Protein AF-0000000069227352 (afdb_homodimer)

Sequence (332 aa):
MYLSMAKAVWDYFCRRYSMKQDMSSCYDLKRKIFNTKQGSLSVNDYFGVLNGFWIELDQHHNLKMEFGKDISTLNIVVERDKIFDLLAGLNTEFDPIQVQILGKEKFPDLNEVFYIARSEETCRQAMLHEHPPDVSALVARKTTRQGPPPLSSKNGRDKFCCEHCNMYLSMAKAVWDYFCRRYSMKQDMSSCYDLKRKIFNTKQGSLSVNDYFGVLNGFWIELDQHHNLKMEFGKDISTLNIVVERDKIFDLLAGLNTEFDPIQVQILGKEKFPDLNEVFYIARSEETCRQAMLHEHPPDVSALVARKTTRQGPPPLSSKNGRDKFCCEHCN

Organism: Vicia faba (NCBI:txid3906)

Nearest PDB structures (foldseek):
  5ecf-assembly10_J  TM=2.941E-01  e=3.548E+00  Talaromyces marneffei PM1
  6xj1-assembly1_B  TM=1.960E-01  e=9.015E+00  Schizosaccharomyces pombe 972h-
  5ecf-assembly10_J  TM=2.942E-01  e=2.630E+00  Talaromyces marneffei PM1

Solvent-accessible surface area (backbone atoms only — not comparable to full-atom values): 19809 Å² total; per-residue (Å²): 115,72,66,56,52,47,46,53,53,20,53,51,23,48,59,48,55,68,42,77,62,59,45,50,58,50,46,50,43,53,49,49,49,70,68,44,56,28,78,89,46,52,63,69,55,37,48,49,54,51,50,52,47,49,53,57,46,50,67,62,50,45,78,48,52,81,48,65,71,43,45,53,49,49,50,52,53,53,43,50,50,52,42,47,48,58,59,71,20,47,52,75,90,45,49,67,56,50,53,53,55,39,64,39,85,70,70,70,54,56,68,56,51,50,49,54,53,41,50,51,53,53,52,50,52,53,58,63,64,59,55,73,74,74,69,64,64,73,67,57,75,74,68,81,75,77,73,80,78,87,81,83,84,77,87,81,78,88,78,88,71,94,90,72,94,130,115,74,67,56,52,47,44,53,51,21,53,49,25,52,59,46,59,66,41,75,60,56,45,49,59,51,48,51,44,53,51,50,50,70,67,45,56,27,78,88,44,52,64,68,54,38,49,49,54,50,49,52,47,50,55,56,46,50,67,62,50,52,77,49,51,78,48,66,71,43,45,52,49,49,49,53,52,53,42,51,50,51,41,48,48,56,59,71,20,47,52,76,90,44,48,66,56,49,54,52,54,39,64,39,87,69,70,72,54,55,67,55,51,49,50,53,53,43,51,51,53,53,52,50,52,52,58,63,64,60,57,73,75,71,69,62,65,71,67,56,72,72,62,80,74,71,72,74,74,83,80,85,77,85,79,91,82,87,75,85,84,92,86,84,79,138

Foldseek 3Di:
DVLVVLVVLLVVLVVCLVPDLPVVLLVVLVVCLQPQACVPHALVVSLVVNVVSLVVNVVSCSPRDRDPVVVVVVVVVSQVVSQVSSLNRYDPVCVVVVVVQVPDPDHDGNVVSSVSRNVVRVVVVVVVVPPDPPPPVVVPDPPDPPPDDDDDPDDDDDDDDDDDDD/DVLVVLVVLLVVLVVCLVVPLPVVLLVVLVVCLQPQACVPHALVVSLVVNVVSLVVNVVSCSPRDRDPVVVVVVVVVSQVVSQVSSLNRYDPVCVVVVVVQVPDPDHDGNVVSSVSRNVVRVVVVVVVVPPDPPPPVVVPPPPPPPPPDPDDDDDDDDDDDDDDDD

pLDDT: mean 71.57, std 26.87, range [21.41, 98.31]

Secondary structure (DSSP, 8-state):
-HHHHHHHHHHHHHHHHTS---HHHHHHHHHHHHH---TTS-HHHHHHHHHHHHHHHHHH------SHHHHHHHHHHHHHHHHHHHHHHS-GGGHHHHHHHHT-SSPP-HHHHHHHHHHHHHHHHHHHHTS-S-GGGTTS--------------------------/-HHHHHHHHHHHHHHHHTS---HHHHHHHHHHHHH---TTS-HHHHHHHHHHHHHHHHHH-------HHHHHHHHHHHHHHHHHHHHHHS-GGGHHHHHHHHT-SSPP-HHHHHHHHHHHHHHHHHHHHTS-S-GGGTTTT-------------------------

Radius of gyration: 41.24 Å; Cα contacts (8 Å, |Δi|>4): 204; chains: 2; bounding box: 93×175×104 Å

Structure (mmCIF, N/CA/C/O backbone):
data_AF-0000000069227352-model_v1
#
loop_
_entity.id
_entity.type
_entity.pdbx_description
1 polymer 'Retrotransposon gag domain-containing protein'
#
loop_
_atom_site.group_PDB
_atom_site.id
_atom_site.type_symbol
_atom_site.label_atom_id
_atom_site.label_alt_id
_atom_site.label_comp_id
_atom_site.label_asym_id
_atom_site.label_entity_id
_atom_site.label_seq_id
_atom_site.pdbx_PDB_ins_code
_atom_site.Cartn_x
_atom_site.Cartn_y
_atom_site.Cartn_z
_atom_site.occupancy
_atom_site.B_iso_or_equiv
_atom_site.auth_seq_id
_atom_site.auth_comp_id
_atom_site.auth_asym_id
_atom_site.auth_atom_id
_atom_site.pdbx_PDB_model_num
ATOM 1 N N . MET A 1 1 ? -33.781 8.953 -4.348 1 31.14 1 MET A N 1
ATOM 2 C CA . MET A 1 1 ? -33.125 9.414 -5.559 1 31.14 1 MET A CA 1
ATOM 3 C C . MET A 1 1 ? -31.625 9.156 -5.492 1 31.14 1 MET A C 1
ATOM 5 O O . MET A 1 1 ? -30.969 8.945 -6.52 1 31.14 1 MET A O 1
ATOM 9 N N . TYR A 1 2 ? -30.984 9.344 -4.301 1 37.56 2 TYR A N 1
ATOM 10 C CA . TYR A 1 2 ? -29.531 9.258 -4.082 1 37.56 2 TYR A CA 1
ATOM 11 C C . TYR A 1 2 ? -29.062 7.809 -4.137 1 37.56 2 TYR A C 1
ATOM 13 O O . TYR A 1 2 ? -27.938 7.527 -4.551 1 37.56 2 TYR A O 1
ATOM 21 N N . LEU A 1 3 ? -29.969 6.934 -3.838 1 40 3 LEU A N 1
ATOM 22 C CA . LEU A 1 3 ? -29.688 5.5 -3.852 1 40 3 LEU A CA 1
ATOM 23 C C . LEU A 1 3 ? -29.578 4.98 -5.281 1 40 3 LEU A C 1
ATOM 25 O O . LEU A 1 3 ? -28.797 4.082 -5.559 1 40 3 LEU A O 1
ATOM 29 N N . SER A 1 4 ? -30.422 5.492 -6.082 1 46.28 4 SER A N 1
ATOM 30 C CA . SER A 1 4 ? -30.547 5.055 -7.469 1 46.28 4 SER A CA 1
ATOM 31 C C . SER A 1 4 ? -29.312 5.438 -8.281 1 46.28 4 SER A C 1
ATOM 33 O O . SER A 1 4 ? -28.875 4.672 -9.141 1 46.28 4 SER A O 1
ATOM 35 N N . MET A 1 5 ? -28.844 6.656 -7.965 1 38.59 5 MET A N 1
ATOM 36 C CA . MET A 1 5 ? -27.703 7.129 -8.742 1 38.59 5 MET A CA 1
ATOM 37 C C . MET A 1 5 ? -26.438 6.355 -8.375 1 38.59 5 MET A C 1
ATOM 39 O O . MET A 1 5 ? -25.641 6.023 -9.25 1 38.59 5 MET A O 1
ATOM 43 N N . ALA A 1 6 ? -26.438 5.977 -7.184 1 37.38 6 ALA A N 1
ATOM 44 C CA . ALA A 1 6 ? -25.281 5.223 -6.711 1 37.38 6 ALA A CA 1
ATOM 45 C C . ALA A 1 6 ? -25.25 3.818 -7.309 1 37.38 6 ALA A C 1
ATOM 47 O O . ALA A 1 6 ? -24.203 3.33 -7.723 1 37.38 6 ALA A O 1
ATOM 48 N N . LYS A 1 7 ? -26.406 3.277 -7.434 1 41.03 7 LYS A N 1
ATOM 49 C CA . LYS A 1 7 ? -26.516 1.961 -8.055 1 41.03 7 LYS A CA 1
ATOM 50 C C . LYS A 1 7 ? -26.156 2.025 -9.539 1 41.03 7 LYS A C 1
ATOM 52 O O . LYS A 1 7 ? -25.438 1.157 -10.047 1 41.03 7 LYS A O 1
ATOM 57 N N . ALA A 1 8 ? -26.719 2.982 -10.164 1 44.38 8 ALA A N 1
ATOM 58 C CA . ALA A 1 8 ? -26.453 3.141 -11.594 1 44.38 8 ALA A CA 1
ATOM 59 C C . ALA A 1 8 ? -24.969 3.369 -11.844 1 44.38 8 ALA A C 1
ATOM 61 O O . ALA A 1 8 ? -24.406 2.816 -12.797 1 44.38 8 ALA A O 1
ATOM 62 N N . VAL A 1 9 ? -24.391 4.145 -11.062 1 41.16 9 VAL A N 1
ATOM 63 C CA . VAL A 1 9 ? -22.953 4.406 -11.203 1 41.16 9 VAL A CA 1
ATOM 64 C C . VAL A 1 9 ? -22.172 3.146 -10.852 1 41.16 9 VAL A C 1
ATOM 66 O O . VAL A 1 9 ? -21.219 2.795 -11.547 1 41.16 9 VAL A O 1
ATOM 69 N N . TRP A 1 10 ? -22.766 2.418 -9.945 1 41.66 10 TRP A N 1
ATOM 70 C CA . TRP A 1 10 ? -22.156 1.154 -9.547 1 41.66 10 TRP A CA 1
ATOM 71 C C . TRP A 1 10 ? -22.25 0.131 -10.68 1 41.66 10 TRP A C 1
ATOM 73 O O . TRP A 1 10 ? -21.266 -0.542 -10.992 1 41.66 10 TRP A O 1
ATOM 83 N N . ASP A 1 11 ? -23.5 -0.065 -11.109 1 45 11 ASP A N 1
ATOM 84 C CA . ASP A 1 11 ? -23.703 -0.959 -12.242 1 45 11 ASP A CA 1
ATOM 85 C C . ASP A 1 11 ? -22.797 -0.579 -13.406 1 45 11 ASP A C 1
ATOM 87 O O . ASP A 1 11 ? -22.25 -1.451 -14.094 1 45 11 ASP A O 1
ATOM 91 N N . TYR A 1 12 ? -22.703 0.654 -13.586 1 41.94 12 TYR A N 1
ATOM 92 C CA . TYR A 1 12 ? -21.781 1.155 -14.609 1 41.94 12 TYR A CA 1
ATOM 93 C C . TYR A 1 12 ? -20.344 0.799 -14.266 1 41.94 12 TYR A C 1
ATOM 95 O O . TYR A 1 12 ? -19.578 0.394 -15.148 1 41.94 12 TYR A O 1
ATOM 103 N N . PHE A 1 13 ? -20.109 0.927 -13.078 1 41.88 13 PHE A N 1
ATOM 104 C CA . PHE A 1 13 ? -18.766 0.604 -12.609 1 41.88 13 PHE A CA 1
ATOM 105 C C . PHE A 1 13 ? -18.516 -0.896 -12.703 1 41.88 13 PHE A C 1
ATOM 107 O O . PHE A 1 13 ? -17.438 -1.323 -13.133 1 41.88 13 PHE A O 1
ATOM 114 N N . CYS A 1 14 ? -19.406 -1.692 -12.258 1 42.81 14 CYS A N 1
ATOM 115 C CA . CYS A 1 14 ? -19.266 -3.143 -12.344 1 42.81 14 CYS A CA 1
ATOM 116 C C . CYS A 1 14 ? -19.078 -3.59 -13.789 1 42.81 14 CYS A C 1
ATOM 118 O O . CYS A 1 14 ? -18.281 -4.488 -14.07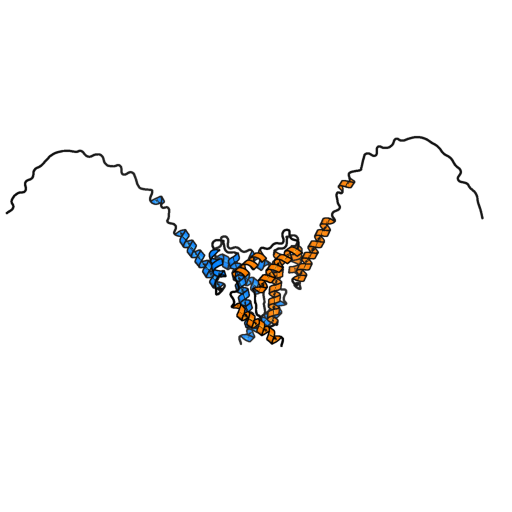 1 42.81 14 CYS A O 1
ATOM 120 N N . ARG A 1 15 ? -19.922 -3.074 -14.609 1 41.94 15 ARG A N 1
ATOM 121 C CA . ARG A 1 15 ? -19.812 -3.402 -16.031 1 41.94 15 ARG A CA 1
ATOM 122 C C . ARG A 1 15 ? -18.453 -2.984 -16.594 1 41.94 15 ARG A C 1
ATOM 124 O O . ARG A 1 15 ? -17.922 -3.635 -17.484 1 41.94 15 ARG A O 1
ATOM 131 N N . ARG A 1 16 ? -18.062 -1.834 -16.141 1 40.53 16 ARG A N 1
ATOM 132 C CA . ARG A 1 16 ? -16.75 -1.391 -16.625 1 40.53 16 ARG A CA 1
ATOM 133 C C . ARG A 1 16 ? -15.625 -2.148 -15.93 1 40.53 16 ARG A C 1
ATOM 135 O O . ARG A 1 16 ? -14.477 -2.102 -16.375 1 40.53 16 ARG A O 1
ATOM 142 N N . TYR A 1 17 ? -15.773 -2.611 -14.758 1 41.91 17 TYR A N 1
ATOM 143 C CA . TYR A 1 17 ? -14.805 -3.512 -14.133 1 41.91 17 TYR A CA 1
ATOM 144 C C . TYR A 1 17 ? -14.477 -4.68 -15.055 1 41.91 17 TYR A C 1
ATOM 146 O O . TYR A 1 17 ? -13.461 -5.348 -14.883 1 41.91 17 TYR A O 1
ATOM 154 N N . SER A 1 18 ? -15.398 -5.07 -15.766 1 41.56 18 SER A N 1
ATOM 155 C CA . SER A 1 18 ? -15.133 -6.051 -16.812 1 41.56 18 SER A CA 1
ATOM 156 C C . SER A 1 18 ? -14.117 -5.52 -17.812 1 41.56 18 SER A C 1
ATOM 158 O O . SER A 1 18 ? -13.664 -6.254 -18.703 1 41.56 18 SER A O 1
ATOM 160 N N . MET A 1 19 ? -14.164 -4.25 -17.953 1 44.25 19 MET A N 1
ATOM 161 C CA . MET A 1 19 ? -13.133 -3.82 -18.891 1 44.25 19 MET A CA 1
ATOM 162 C C . MET A 1 19 ? -11.742 -4.016 -18.281 1 44.25 19 MET A C 1
ATOM 164 O O . MET A 1 19 ? -11.562 -3.908 -17.078 1 44.25 19 MET A O 1
ATOM 168 N N . LYS A 1 20 ? -10.797 -4.523 -18.938 1 50.94 20 LYS A N 1
ATOM 169 C CA . LYS A 1 20 ? -9.406 -4.895 -18.703 1 50.94 20 LYS A CA 1
ATOM 170 C C . LYS A 1 20 ? -8.719 -3.885 -17.781 1 50.94 20 LYS A C 1
ATOM 172 O O . LYS A 1 20 ? -8.422 -2.764 -18.203 1 50.94 20 LYS A O 1
ATOM 177 N N . GLN A 1 21 ? -9.117 -3.668 -16.469 1 60.75 21 GLN A N 1
ATOM 178 C CA . GLN A 1 21 ? -8.258 -2.887 -15.578 1 60.75 21 GLN A CA 1
ATOM 179 C C . GLN A 1 21 ? -6.789 -3.061 -15.945 1 60.75 21 GLN A C 1
ATOM 181 O O . GLN A 1 21 ? -6.34 -4.176 -16.219 1 60.75 21 GLN A O 1
ATOM 186 N N . ASP A 1 22 ? -6.289 -2.047 -16.453 1 81.5 22 ASP A N 1
ATOM 187 C CA . ASP A 1 22 ? -4.863 -2.076 -16.766 1 81.5 22 ASP A CA 1
ATOM 188 C C . ASP A 1 22 ? -4.031 -2.336 -15.508 1 81.5 22 ASP A C 1
ATOM 190 O O . ASP A 1 22 ? -3.66 -1.399 -14.797 1 81.5 22 ASP A O 1
ATOM 194 N N . MET A 1 23 ? -3.918 -3.646 -15.172 1 87.69 23 MET A N 1
ATOM 195 C CA . MET A 1 23 ? -3.207 -4.074 -13.969 1 87.69 23 MET A CA 1
ATOM 196 C C . MET A 1 23 ? -1.783 -3.533 -13.953 1 87.69 23 MET A C 1
ATOM 198 O O . MET A 1 23 ? -1.238 -3.232 -12.891 1 87.69 23 MET A O 1
ATOM 202 N N . SER A 1 24 ? -1.263 -3.412 -15.125 1 90.75 24 SER A N 1
ATOM 203 C CA . SER A 1 24 ? 0.09 -2.873 -15.219 1 90.75 24 SER A CA 1
ATOM 204 C C . SER A 1 24 ? 0.142 -1.423 -14.75 1 90.75 24 SER A C 1
ATOM 206 O O . SER A 1 24 ? 1.047 -1.036 -14.008 1 90.75 24 SER A O 1
ATOM 208 N N . SER A 1 25 ? -0.889 -0.702 -15.172 1 90.38 25 SER A N 1
ATOM 209 C CA . SER A 1 25 ? -0.945 0.701 -14.773 1 90.38 25 SER A CA 1
ATOM 210 C C . SER A 1 25 ? -1.19 0.84 -13.273 1 90.38 25 SER A C 1
ATOM 212 O O . SER A 1 25 ? -0.583 1.688 -12.617 1 90.38 25 SER A O 1
ATOM 214 N N . CYS A 1 26 ? -2.033 0.004 -12.703 1 91.5 26 CYS A N 1
ATOM 215 C CA . CYS A 1 26 ? -2.312 0.023 -11.273 1 91.5 26 CYS A CA 1
ATOM 216 C C . CYS A 1 26 ? -1.065 -0.325 -10.469 1 91.5 26 CYS A C 1
ATOM 218 O O . CYS A 1 26 ? -0.759 0.333 -9.469 1 91.5 26 CYS A O 1
ATOM 220 N N . TYR A 1 27 ? -0.397 -1.271 -10.992 1 93.69 27 TYR A N 1
ATOM 221 C CA . TYR A 1 27 ? 0.833 -1.698 -10.336 1 93.69 27 TYR A CA 1
ATOM 222 C C . TYR A 1 27 ? 1.877 -0.588 -10.359 1 93.69 27 TYR A C 1
ATOM 224 O O . TYR A 1 27 ? 2.525 -0.315 -9.344 1 93.69 27 TYR A O 1
ATOM 232 N N . ASP A 1 28 ? 2.008 0.019 -11.5 1 94.12 28 ASP A N 1
ATOM 233 C CA . ASP A 1 28 ? 2.977 1.101 -11.656 1 94.12 28 ASP A CA 1
ATOM 234 C C . ASP A 1 28 ? 2.654 2.264 -10.719 1 94.12 28 ASP A C 1
ATOM 236 O O . ASP A 1 28 ? 3.555 2.85 -10.117 1 94.12 28 ASP A O 1
ATOM 240 N N . LEU A 1 29 ? 1.435 2.561 -10.594 1 94.5 29 LEU A N 1
ATOM 241 C CA . LEU A 1 29 ? 1.005 3.648 -9.727 1 94.5 29 LEU A CA 1
ATOM 242 C C . LEU A 1 29 ? 1.289 3.318 -8.266 1 94.5 29 LEU A C 1
ATOM 244 O O . LEU A 1 29 ? 1.773 4.168 -7.512 1 94.5 29 LEU A O 1
ATOM 248 N N . LYS A 1 30 ? 0.996 2.131 -7.879 1 94.31 30 LYS A N 1
ATOM 249 C CA . LYS A 1 30 ? 1.249 1.715 -6.504 1 94.31 30 LYS A CA 1
ATOM 250 C C . LYS A 1 30 ? 2.738 1.775 -6.176 1 94.31 30 LYS A C 1
ATOM 252 O O . LYS A 1 30 ? 3.123 2.219 -5.09 1 94.31 30 LYS A O 1
ATOM 257 N N . ARG A 1 31 ? 3.518 1.375 -7.105 1 93.56 31 ARG A N 1
ATOM 258 C CA . ARG A 1 31 ? 4.965 1.436 -6.93 1 93.56 31 ARG A CA 1
ATOM 259 C C . ARG A 1 31 ? 5.441 2.879 -6.809 1 93.56 31 ARG A C 1
ATOM 261 O O . ARG A 1 31 ? 6.297 3.189 -5.977 1 93.56 31 ARG A O 1
ATOM 268 N N . LYS A 1 32 ? 4.914 3.676 -7.668 1 96.5 32 LYS A N 1
ATOM 269 C CA . LYS A 1 32 ? 5.277 5.09 -7.629 1 96.5 32 LYS A CA 1
ATOM 270 C C . LYS A 1 32 ? 4.902 5.715 -6.289 1 96.5 32 LYS A C 1
ATOM 272 O O . LYS A 1 32 ? 5.691 6.457 -5.699 1 96.5 32 LYS A O 1
ATOM 277 N N . ILE A 1 33 ? 3.742 5.355 -5.809 1 96.81 33 ILE A N 1
ATOM 278 C CA . ILE A 1 33 ? 3.262 5.879 -4.535 1 96.81 33 ILE A CA 1
ATOM 279 C C . ILE A 1 33 ? 4.211 5.465 -3.416 1 96.81 33 ILE A C 1
ATOM 281 O O . ILE A 1 33 ? 4.641 6.301 -2.615 1 96.81 33 ILE A O 1
ATOM 285 N N . PHE A 1 34 ? 4.609 4.305 -3.43 1 93.38 34 PHE A N 1
ATOM 286 C CA . PHE A 1 34 ? 5.445 3.771 -2.361 1 93.38 34 PHE A CA 1
ATOM 287 C C . PHE A 1 34 ? 6.852 4.359 -2.43 1 93.38 34 PHE A C 1
ATOM 289 O O . PHE A 1 34 ? 7.496 4.559 -1.398 1 93.38 34 PHE A O 1
ATOM 296 N N . ASN A 1 35 ? 7.246 4.629 -3.604 1 95.12 35 ASN A N 1
ATOM 297 C CA . ASN A 1 35 ? 8.625 5.078 -3.781 1 95.12 35 ASN A CA 1
ATOM 298 C C . ASN A 1 35 ? 8.734 6.598 -3.709 1 95.12 35 ASN A C 1
ATOM 300 O O . ASN A 1 35 ? 9.836 7.145 -3.682 1 95.12 35 ASN A O 1
ATOM 304 N N . THR A 1 36 ? 7.613 7.203 -3.686 1 97.19 36 THR A N 1
ATOM 305 C CA . THR A 1 36 ? 7.625 8.656 -3.607 1 97.19 36 THR A CA 1
ATOM 306 C C . THR A 1 36 ? 7.988 9.125 -2.201 1 97.19 36 THR A C 1
ATOM 308 O O . THR A 1 36 ? 7.328 8.75 -1.229 1 97.19 36 THR A O 1
ATOM 311 N N . LYS A 1 37 ? 9.055 9.867 -2.1 1 97.56 37 LYS A N 1
ATOM 312 C CA . LYS A 1 37 ? 9.516 10.461 -0.845 1 97.56 37 LYS A CA 1
ATOM 313 C C . LYS A 1 37 ? 9.477 11.984 -0.905 1 97.56 37 LYS A C 1
ATOM 315 O O . LYS A 1 37 ? 9.57 12.57 -1.985 1 97.56 37 LYS A O 1
ATOM 320 N N . GLN A 1 38 ? 9.328 12.57 0.2 1 97.31 38 GLN A N 1
ATOM 321 C CA . GLN A 1 38 ? 9.273 14.031 0.241 1 97.31 38 GLN A CA 1
ATOM 322 C C . GLN A 1 38 ? 10.562 14.648 -0.281 1 97.31 38 GLN A C 1
ATOM 324 O O . GLN A 1 38 ? 10.539 15.492 -1.176 1 97.31 38 GLN A O 1
ATOM 329 N N . GLY A 1 39 ? 11.703 14.18 0.328 1 96.5 39 GLY A N 1
ATOM 330 C CA . GLY A 1 39 ? 12.984 14.711 -0.108 1 96.5 39 GLY A CA 1
ATOM 331 C C . GLY A 1 39 ? 13.078 16.219 0.029 1 96.5 39 GLY A C 1
ATOM 332 O O . GLY A 1 39 ? 12.859 16.766 1.112 1 96.5 39 GLY A O 1
ATOM 333 N N . SER A 1 40 ? 13.25 16.906 -1.074 1 96.38 40 SER A N 1
ATOM 334 C CA . SER A 1 40 ? 13.43 18.344 -1.042 1 96.38 40 SER A CA 1
ATOM 335 C C . SER A 1 40 ? 12.102 19.078 -1.259 1 96.38 40 SER A C 1
ATOM 337 O O . SER A 1 40 ? 12.039 20.297 -1.18 1 96.38 40 SER A O 1
ATOM 339 N N . LEU A 1 41 ? 11.109 18.406 -1.438 1 97.31 41 LEU A N 1
ATOM 340 C CA . LEU A 1 41 ? 9.805 19.016 -1.697 1 97.31 41 LEU A CA 1
ATOM 341 C C . LEU A 1 41 ? 9.188 19.547 -0.406 1 97.31 41 LEU A C 1
ATOM 343 O O . LEU A 1 41 ? 9.383 18.969 0.664 1 97.31 41 LEU A O 1
ATOM 347 N N . SER A 1 42 ? 8.5 20.625 -0.553 1 97.19 42 SER A N 1
ATOM 348 C CA . SER A 1 42 ? 7.668 21.031 0.569 1 97.19 42 SER A CA 1
ATOM 349 C C . SER A 1 42 ? 6.578 20.016 0.856 1 97.19 42 SER A C 1
ATOM 351 O O . SER A 1 42 ? 6.262 19.172 0.005 1 97.19 42 SER A O 1
ATOM 353 N N . VAL A 1 43 ? 5.969 20.062 1.995 1 97.56 43 VAL A N 1
ATOM 354 C CA . VAL A 1 43 ? 4.879 19.156 2.35 1 97.56 43 VAL A CA 1
ATOM 355 C C . VAL A 1 43 ? 3.734 19.312 1.352 1 97.56 43 VAL A C 1
ATOM 357 O O . VAL A 1 43 ? 3.121 18.328 0.941 1 97.56 43 VAL A O 1
ATOM 360 N N . ASN A 1 44 ? 3.469 20.547 0.975 1 97.5 44 ASN A N 1
ATOM 361 C CA . ASN A 1 44 ? 2.41 20.828 0.01 1 97.5 44 ASN A CA 1
ATOM 362 C C . ASN A 1 44 ? 2.693 20.172 -1.338 1 97.5 44 ASN A C 1
ATOM 364 O O . ASN A 1 44 ? 1.808 19.547 -1.929 1 97.5 44 ASN A O 1
ATOM 368 N N . ASP A 1 45 ? 3.893 20.281 -1.876 1 98.19 45 ASP A N 1
ATOM 369 C CA . ASP A 1 45 ? 4.266 19.703 -3.164 1 98.19 45 ASP A CA 1
ATOM 370 C C . ASP A 1 45 ? 4.27 18.188 -3.107 1 98.19 45 ASP A C 1
ATOM 372 O O . ASP A 1 45 ? 3.779 17.516 -4.023 1 98.19 45 ASP A O 1
ATOM 376 N N . TYR A 1 46 ? 4.863 17.719 -2.02 1 98.25 46 TYR A N 1
ATOM 377 C CA . TYR A 1 46 ? 4.895 16.281 -1.795 1 98.25 46 TYR A CA 1
ATOM 378 C C . TYR A 1 46 ? 3.484 15.695 -1.776 1 98.25 46 TYR A C 1
ATOM 380 O O . TYR A 1 46 ? 3.211 14.695 -2.441 1 98.25 46 TYR A O 1
ATOM 388 N N . PHE A 1 47 ? 2.582 16.375 -1.104 1 98.12 47 PHE A N 1
ATOM 389 C CA . PHE A 1 47 ? 1.187 15.961 -1.036 1 98.12 47 PHE A CA 1
ATOM 390 C C . PHE A 1 47 ? 0.535 16.016 -2.412 1 98.12 47 PHE A C 1
ATOM 392 O O . PHE A 1 47 ? -0.255 15.141 -2.77 1 98.12 47 PHE A O 1
ATOM 399 N N . GLY A 1 48 ? 0.862 17.031 -3.135 1 98.12 48 GLY A N 1
ATOM 400 C CA . GLY A 1 48 ? 0.321 17.172 -4.477 1 98.12 48 GLY A CA 1
ATOM 401 C C . GLY A 1 48 ? 0.686 16.016 -5.391 1 98.12 48 GLY A C 1
ATOM 402 O O . GLY A 1 48 ? -0.157 15.516 -6.141 1 98.12 48 GLY A O 1
ATOM 403 N N . VAL A 1 49 ? 1.879 15.562 -5.32 1 98.12 49 VAL A N 1
ATOM 404 C CA . VAL A 1 49 ? 2.361 14.445 -6.133 1 98.12 49 VAL A CA 1
ATOM 405 C C . VAL A 1 49 ? 1.604 13.172 -5.77 1 98.12 49 VAL A C 1
ATOM 407 O O . VAL A 1 49 ? 1.079 12.484 -6.648 1 98.12 49 VAL A O 1
ATOM 410 N N . LEU A 1 50 ? 1.481 12.883 -4.445 1 98.06 50 LEU A N 1
ATOM 411 C CA . LEU A 1 50 ? 0.791 11.68 -3.994 1 98.06 50 LEU A CA 1
ATOM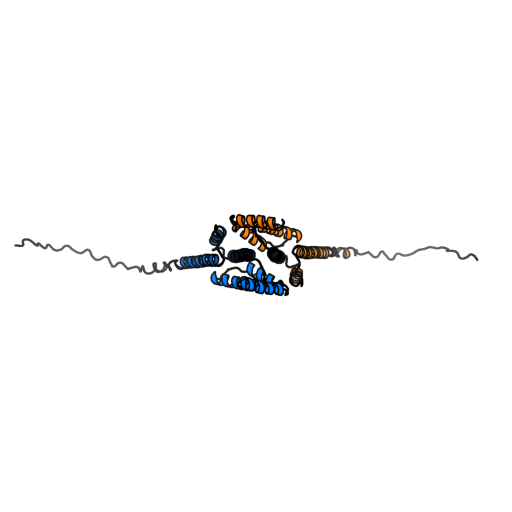 412 C C . LEU A 1 50 ? -0.685 11.727 -4.375 1 98.06 50 LEU A C 1
ATOM 414 O O . LEU A 1 50 ? -1.245 10.719 -4.824 1 98.06 50 LEU A O 1
ATOM 418 N N . ASN A 1 51 ? -1.232 12.922 -4.207 1 97.06 51 ASN A N 1
ATOM 419 C CA . ASN A 1 51 ? -2.641 13.086 -4.551 1 97.06 51 ASN A CA 1
ATOM 420 C C . ASN A 1 51 ? -2.893 12.805 -6.031 1 97.06 51 ASN A C 1
ATOM 422 O O . ASN A 1 51 ? -3.926 12.234 -6.391 1 97.06 51 ASN A O 1
ATOM 426 N N . GLY A 1 52 ? -1.97 13.242 -6.824 1 96.69 52 GLY A N 1
ATOM 427 C CA . GLY A 1 52 ? -2.066 12.938 -8.242 1 96.69 52 GLY A CA 1
ATOM 428 C C . GLY A 1 52 ? -2.104 11.445 -8.523 1 96.69 52 GLY A C 1
ATOM 429 O O . GLY A 1 52 ? -2.938 10.977 -9.305 1 96.69 52 GLY A O 1
ATOM 430 N N . PHE A 1 53 ? -1.256 10.688 -7.887 1 96.38 53 PHE A N 1
ATOM 431 C CA . PHE A 1 53 ? -1.215 9.234 -8.047 1 96.38 53 PHE A CA 1
ATOM 432 C C . PHE A 1 53 ? -2.494 8.602 -7.52 1 96.38 53 PHE A C 1
ATOM 434 O O . PHE A 1 53 ? -3.041 7.688 -8.141 1 96.38 53 PHE A O 1
ATOM 441 N N . TRP A 1 54 ? -3.039 9.094 -6.367 1 93.31 54 TRP A N 1
ATOM 442 C CA . TRP A 1 54 ? -4.242 8.531 -5.758 1 93.31 54 TRP A CA 1
ATOM 443 C C . TRP A 1 54 ? -5.453 8.727 -6.664 1 93.31 54 TRP A C 1
ATOM 445 O O . TRP A 1 54 ? -6.258 7.812 -6.836 1 93.31 54 TRP A O 1
ATOM 455 N N . ILE A 1 55 ? -5.551 9.906 -7.25 1 91.44 55 ILE A N 1
ATOM 456 C CA . ILE A 1 55 ? -6.664 10.211 -8.148 1 91.44 55 ILE A CA 1
ATOM 457 C C . ILE A 1 55 ? -6.629 9.266 -9.344 1 91.44 55 ILE A C 1
ATOM 459 O O . ILE A 1 55 ? -7.656 8.703 -9.734 1 91.44 55 ILE A O 1
ATOM 463 N N . GLU A 1 56 ? -5.461 9.094 -9.906 1 90.25 56 GLU A N 1
ATOM 464 C CA . GLU A 1 56 ? -5.309 8.188 -11.039 1 90.25 56 GLU A CA 1
ATOM 465 C C . GLU A 1 56 ? -5.66 6.754 -10.656 1 90.25 56 GLU A C 1
ATOM 467 O O . GLU A 1 56 ? -6.355 6.059 -11.398 1 90.25 56 GLU A O 1
ATOM 472 N N . LEU A 1 57 ? -5.199 6.336 -9.484 1 88.69 57 LEU A N 1
ATOM 473 C CA . LEU A 1 57 ? -5.465 4.98 -9.008 1 88.69 57 LEU A CA 1
ATOM 474 C C . LEU A 1 57 ? -6.957 4.766 -8.781 1 88.69 57 LEU A C 1
ATOM 476 O O . LEU A 1 57 ? -7.488 3.701 -9.109 1 88.69 57 LEU A O 1
ATOM 480 N N . ASP A 1 58 ? -7.609 5.707 -8.211 1 82.88 58 ASP A N 1
ATOM 481 C CA . ASP A 1 58 ? -9.039 5.633 -7.934 1 82.88 58 ASP A CA 1
ATOM 482 C C . ASP A 1 58 ? -9.844 5.473 -9.219 1 82.88 58 ASP A C 1
ATOM 484 O O . ASP A 1 58 ? -10.883 4.816 -9.234 1 82.88 58 ASP A O 1
ATOM 488 N N . GLN A 1 59 ? -9.32 6.027 -10.219 1 81.19 59 GLN A N 1
ATOM 489 C CA . GLN A 1 59 ? -10 5.934 -11.5 1 81.19 59 GLN A CA 1
ATOM 490 C C . GLN A 1 59 ? -9.945 4.508 -12.047 1 81.19 59 GLN A C 1
ATOM 492 O O . GLN A 1 59 ? -10.859 4.078 -12.758 1 81.19 59 GLN A O 1
ATOM 497 N N . HIS A 1 60 ? -8.828 3.842 -11.617 1 75.62 60 HIS A N 1
ATOM 498 C CA . HIS A 1 60 ? -8.672 2.463 -12.062 1 75.62 60 HIS A CA 1
ATOM 499 C C . HIS A 1 60 ? -9.531 1.513 -11.242 1 75.62 60 HIS A C 1
ATOM 501 O O . HIS A 1 60 ? -9.875 0.423 -11.703 1 75.62 60 HIS A O 1
ATOM 507 N N . HIS A 1 61 ? -9.633 1.942 -9.922 1 67.5 61 HIS A N 1
ATOM 508 C CA . HIS A 1 61 ? -10.359 1.079 -9 1 67.5 61 HIS A CA 1
ATOM 509 C C . HIS A 1 61 ? -11.867 1.287 -9.125 1 67.5 61 HIS A C 1
ATOM 511 O O . HIS A 1 61 ? -12.367 2.391 -8.891 1 67.5 61 HIS A O 1
ATOM 517 N N . ASN A 1 62 ? -12.398 0.996 -10.055 1 61.56 62 ASN A N 1
ATOM 518 C CA . ASN A 1 62 ? -13.852 1.093 -10.141 1 61.56 62 ASN A CA 1
ATOM 519 C C . ASN A 1 62 ? -14.539 0.141 -9.164 1 61.56 62 ASN A C 1
ATOM 521 O O . ASN A 1 62 ? -15.172 -0.829 -9.578 1 61.56 62 ASN A O 1
ATOM 525 N N . LEU A 1 63 ? -14.289 0.395 -7.84 1 62.5 63 LEU A N 1
ATOM 526 C CA . LEU A 1 63 ? -14.859 -0.526 -6.863 1 62.5 63 LEU A CA 1
ATOM 527 C C . LEU A 1 63 ? -16.359 -0.275 -6.691 1 62.5 63 LEU A C 1
ATOM 529 O O . LEU A 1 63 ? -16.766 0.842 -6.371 1 62.5 63 LEU A O 1
ATOM 533 N N . LYS A 1 64 ? -17.109 -1.062 -7.301 1 62.66 64 LYS A N 1
ATOM 534 C CA . LYS A 1 64 ? -18.562 -0.94 -7.211 1 62.66 64 LYS A CA 1
ATOM 535 C C . LYS A 1 64 ? -19.078 -1.57 -5.926 1 62.66 64 LYS A C 1
ATOM 537 O O . LYS A 1 64 ? -18.984 -2.783 -5.734 1 62.66 64 LYS A O 1
ATOM 542 N N . MET A 1 65 ? -19.375 -0.779 -5.023 1 70.62 65 MET A N 1
ATOM 543 C CA . MET A 1 65 ? -19.984 -1.262 -3.789 1 70.62 65 MET A CA 1
ATOM 544 C C . MET A 1 65 ? -21.453 -0.853 -3.711 1 70.62 65 MET A C 1
ATOM 546 O O . MET A 1 65 ? -21.859 0.147 -4.309 1 70.62 65 MET A O 1
ATOM 550 N N . GLU A 1 66 ? -22.266 -1.693 -3.248 1 71.44 66 GLU A N 1
ATOM 551 C CA . GLU A 1 66 ? -23.703 -1.493 -3.303 1 71.44 66 GLU A CA 1
ATOM 552 C C . GLU A 1 66 ? -24.25 -1.031 -1.954 1 71.44 66 GLU A C 1
ATOM 554 O O . GLU A 1 66 ? -25.219 -0.259 -1.897 1 71.44 66 GLU A O 1
ATOM 559 N N . PHE A 1 67 ? -23.734 -1.492 -0.963 1 76.75 67 PHE A N 1
ATOM 560 C CA . PHE A 1 67 ? -24.281 -1.235 0.365 1 76.75 67 PHE A CA 1
ATOM 561 C C . PHE A 1 67 ? -23.562 -0.059 1.023 1 76.75 67 PHE A C 1
ATOM 563 O O . PHE A 1 67 ? -22.344 -0.056 1.139 1 76.75 67 PHE A O 1
ATOM 570 N N . GLY A 1 68 ? -24.281 0.892 1.363 1 74.56 68 GLY A N 1
ATOM 571 C CA . GLY A 1 68 ? -23.781 2.148 1.892 1 74.56 68 GLY A CA 1
ATOM 572 C C . GLY A 1 68 ? -22.797 1.963 3.037 1 74.56 68 GLY A C 1
ATOM 573 O O . GLY A 1 68 ? -21.734 2.586 3.061 1 74.56 68 GLY A O 1
ATOM 574 N N . LYS A 1 69 ? -23.203 1.128 3.936 1 76.5 69 LYS A N 1
ATOM 575 C CA . LYS A 1 69 ? -22.328 0.915 5.094 1 76.5 69 LYS A CA 1
ATOM 576 C C . LYS A 1 69 ? -20.984 0.323 4.676 1 76.5 69 LYS A C 1
ATOM 578 O O . LYS A 1 69 ? -19.953 0.672 5.238 1 76.5 69 LYS A O 1
ATOM 583 N N . ASP A 1 70 ? -21.016 -0.499 3.684 1 77.88 70 ASP A N 1
ATOM 584 C CA . ASP A 1 70 ? -19.797 -1.133 3.199 1 77.88 70 ASP A CA 1
ATOM 585 C C . ASP A 1 70 ? -18.922 -0.135 2.443 1 77.88 70 ASP A C 1
ATOM 587 O O . ASP A 1 70 ? -17.688 -0.197 2.521 1 77.88 70 ASP A O 1
ATOM 591 N N . ILE A 1 71 ? -19.547 0.762 1.802 1 78.06 71 ILE A N 1
ATOM 592 C CA . ILE A 1 71 ? -18.828 1.817 1.1 1 78.06 71 ILE A CA 1
ATOM 593 C C . ILE A 1 71 ? -18.078 2.689 2.107 1 78.06 71 ILE A C 1
ATOM 595 O O . ILE A 1 71 ? -16.906 3.041 1.891 1 78.06 71 ILE A O 1
ATOM 599 N N . SER A 1 72 ? -18.781 2.98 3.178 1 78.56 72 SER A N 1
ATOM 600 C CA . SER A 1 72 ? -18.172 3.801 4.215 1 78.56 72 SER A CA 1
ATOM 601 C C . SER A 1 72 ? -16.969 3.1 4.832 1 78.56 72 SER A C 1
ATOM 603 O O . SER A 1 72 ? -15.938 3.732 5.102 1 78.56 72 SER A O 1
ATOM 605 N N . THR A 1 73 ? -17.125 1.843 5.008 1 77.44 73 THR A N 1
ATOM 606 C CA . THR A 1 73 ? -16.031 1.059 5.574 1 77.44 73 THR A CA 1
ATOM 607 C C . THR A 1 73 ? -14.844 1.03 4.625 1 77.44 73 THR A C 1
ATOM 609 O O . THR A 1 73 ? -13.695 1.201 5.055 1 77.44 73 THR A O 1
ATOM 612 N N . LEU A 1 74 ? -15.078 0.866 3.393 1 78.44 74 LEU A N 1
ATOM 613 C CA . LEU A 1 74 ? -14.016 0.859 2.395 1 78.44 74 LEU A CA 1
ATOM 614 C C . LEU A 1 74 ? -13.305 2.209 2.348 1 78.44 74 LEU A C 1
ATOM 616 O O . LEU A 1 74 ? -12.078 2.266 2.246 1 78.44 74 LEU A O 1
ATOM 620 N N . ASN A 1 75 ? -14.141 3.211 2.424 1 80.81 75 ASN A N 1
ATOM 621 C CA . ASN A 1 75 ? -13.562 4.555 2.379 1 80.81 75 ASN A CA 1
ATOM 622 C C . ASN A 1 75 ? -12.617 4.797 3.549 1 80.81 75 ASN A C 1
ATOM 624 O O . ASN A 1 75 ? -11.594 5.465 3.395 1 80.81 75 ASN A O 1
ATOM 628 N N . ILE A 1 76 ? -12.953 4.281 4.648 1 80.94 76 ILE A N 1
ATOM 629 C CA . ILE A 1 76 ? -12.109 4.418 5.832 1 80.94 76 ILE A CA 1
ATOM 630 C C . ILE A 1 76 ? -10.781 3.693 5.613 1 80.94 76 ILE A C 1
ATOM 632 O O . ILE A 1 76 ? -9.719 4.215 5.953 1 80.94 76 ILE A O 1
ATOM 636 N N . VAL A 1 77 ? -10.844 2.58 5.02 1 81.12 77 VAL A N 1
ATOM 637 C CA . VAL A 1 77 ? -9.656 1.776 4.77 1 81.12 77 VAL A CA 1
ATOM 638 C C . VAL A 1 77 ? -8.773 2.469 3.734 1 81.12 77 VAL A C 1
ATOM 640 O O . VAL A 1 77 ? -7.551 2.551 3.904 1 81.12 77 VAL A O 1
ATOM 643 N N . VAL A 1 78 ? -9.383 2.957 2.729 1 84.81 78 VAL A N 1
ATOM 644 C CA . VAL A 1 78 ? -8.648 3.625 1.659 1 84.81 78 VAL A CA 1
ATOM 645 C C . VAL A 1 78 ? -7.965 4.879 2.203 1 84.81 78 VAL A C 1
ATOM 647 O O . VAL A 1 78 ? -6.801 5.145 1.896 1 84.81 78 VAL A O 1
ATOM 650 N N . GLU A 1 79 ? -8.672 5.59 2.986 1 88.75 79 GLU A N 1
ATOM 651 C CA . GLU A 1 79 ? -8.109 6.809 3.562 1 88.75 79 GLU A CA 1
ATOM 652 C C . GLU A 1 79 ? -6.938 6.496 4.488 1 88.75 79 GLU A C 1
ATOM 654 O O . GLU A 1 79 ? -5.93 7.203 4.484 1 88.75 79 GLU A O 1
ATOM 659 N N . ARG A 1 80 ? -7.121 5.508 5.242 1 88.88 80 ARG A N 1
ATOM 660 C CA . ARG A 1 80 ? -6.039 5.07 6.117 1 88.88 80 ARG A CA 1
ATOM 661 C C . ARG A 1 80 ? -4.793 4.727 5.316 1 88.88 80 ARG A C 1
ATOM 663 O O . ARG A 1 80 ? -3.682 5.121 5.68 1 88.88 80 ARG A O 1
ATOM 670 N N . ASP A 1 81 ? -4.973 4.055 4.258 1 90.75 81 ASP A N 1
ATOM 671 C CA . ASP A 1 81 ? -3.842 3.674 3.416 1 90.75 81 ASP A CA 1
ATOM 672 C C . ASP A 1 81 ? -3.156 4.906 2.826 1 90.75 81 ASP A C 1
ATOM 674 O O . ASP A 1 81 ? -1.93 4.949 2.723 1 90.75 81 ASP A O 1
ATOM 678 N N . LYS A 1 82 ? -3.961 5.816 2.42 1 95 82 LYS A N 1
ATOM 679 C CA . LYS A 1 82 ? -3.402 7.059 1.894 1 95 82 LYS A CA 1
ATOM 680 C C . LYS A 1 82 ? -2.594 7.793 2.959 1 95 82 LYS A C 1
ATOM 682 O O . LYS A 1 82 ? -1.535 8.352 2.666 1 95 82 LYS A O 1
ATOM 687 N N . ILE A 1 83 ? -3.109 7.77 4.152 1 96.69 83 ILE A N 1
ATOM 688 C CA . ILE A 1 83 ? -2.402 8.398 5.266 1 96.69 83 ILE A CA 1
ATOM 689 C C . ILE A 1 83 ? -1.073 7.684 5.5 1 96.69 83 ILE A C 1
ATOM 691 O O . ILE A 1 83 ? -0.041 8.328 5.695 1 96.69 83 ILE A O 1
ATOM 695 N N . PHE A 1 84 ? -1.067 6.402 5.434 1 95.69 84 PHE A N 1
ATOM 696 C CA . PHE A 1 84 ? 0.156 5.629 5.617 1 95.69 84 PHE A CA 1
ATOM 697 C C . PHE A 1 84 ? 1.17 5.961 4.527 1 95.69 84 PHE A C 1
ATOM 699 O O . PHE A 1 84 ? 2.359 6.113 4.805 1 95.69 84 PHE A O 1
ATOM 706 N N . ASP A 1 85 ? 0.717 6.07 3.283 1 96.75 85 ASP A N 1
ATOM 707 C CA . ASP A 1 85 ? 1.587 6.453 2.174 1 96.75 85 ASP A CA 1
ATOM 708 C C . ASP A 1 85 ? 2.238 7.809 2.428 1 96.75 85 ASP A C 1
ATOM 710 O O . ASP A 1 85 ? 3.441 7.977 2.217 1 96.75 85 ASP A O 1
ATOM 714 N N . LEU A 1 86 ? 1.396 8.711 2.852 1 98.06 86 LEU A N 1
ATOM 715 C CA . LEU A 1 86 ? 1.856 10.07 3.113 1 98.06 86 LEU A CA 1
ATOM 716 C C . LEU A 1 86 ? 2.918 10.078 4.207 1 98.06 86 LEU A C 1
ATOM 718 O O . LEU A 1 86 ? 3.971 10.703 4.051 1 98.06 86 LEU A O 1
ATOM 722 N N . LEU A 1 87 ? 2.719 9.359 5.277 1 97.31 87 LEU A N 1
ATOM 723 C CA . LEU A 1 87 ? 3.611 9.344 6.434 1 97.31 87 LEU A CA 1
ATOM 724 C C . LEU A 1 87 ? 4.914 8.625 6.102 1 97.31 87 LEU A C 1
ATOM 726 O O . LEU A 1 87 ? 5.984 9.023 6.574 1 97.31 87 LEU A O 1
ATOM 730 N N . ALA A 1 88 ? 4.816 7.637 5.297 1 96.25 88 ALA A N 1
ATOM 731 C CA . ALA A 1 88 ? 5.965 6.789 4.992 1 96.25 88 ALA A CA 1
ATOM 732 C C . ALA A 1 88 ? 7.008 7.551 4.18 1 96.25 88 ALA A C 1
ATOM 734 O O . ALA A 1 88 ? 8.195 7.207 4.199 1 96.25 88 ALA A O 1
ATOM 735 N N . GLY A 1 89 ? 6.582 8.547 3.473 1 97.31 89 GLY A N 1
ATOM 736 C CA . GLY A 1 89 ? 7.496 9.25 2.586 1 97.31 89 GLY A CA 1
ATOM 737 C C . GLY A 1 89 ? 7.988 10.57 3.154 1 97.31 89 GLY A C 1
ATOM 738 O O . GLY A 1 89 ? 8.844 11.227 2.557 1 97.31 89 GLY A O 1
ATOM 739 N N . LEU A 1 90 ? 7.5 10.938 4.309 1 96.81 90 LEU A N 1
ATOM 740 C CA . LEU A 1 90 ? 7.93 12.18 4.93 1 96.81 90 LEU A CA 1
ATOM 741 C C . LEU A 1 90 ? 9.375 12.086 5.398 1 96.81 90 LEU A C 1
ATOM 743 O O . LEU A 1 90 ? 9.852 11.008 5.754 1 96.81 90 LEU A O 1
ATOM 747 N N . ASN A 1 91 ? 9.977 13.211 5.43 1 96.19 91 ASN A N 1
ATOM 748 C CA . ASN A 1 91 ? 11.352 13.273 5.922 1 96.19 91 ASN A CA 1
ATOM 749 C C . ASN A 1 91 ? 11.422 12.938 7.41 1 96.19 91 ASN A C 1
ATOM 751 O O . ASN A 1 91 ? 10.422 13.023 8.117 1 96.19 91 ASN A O 1
ATOM 755 N N . THR A 1 92 ? 12.602 12.656 7.883 1 94.75 92 THR A N 1
ATOM 756 C CA . THR A 1 92 ? 12.836 12.188 9.242 1 94.75 92 THR A CA 1
ATOM 757 C C . THR A 1 92 ? 12.469 13.266 10.258 1 94.75 92 THR A C 1
ATOM 759 O O . THR A 1 92 ? 12.148 12.961 11.414 1 94.75 92 THR A O 1
ATOM 762 N N . GLU A 1 93 ? 12.508 14.469 9.875 1 92.81 93 GLU A N 1
ATOM 763 C CA . GLU A 1 93 ? 12.172 15.57 10.773 1 92.81 93 GLU A CA 1
ATOM 764 C C . GLU A 1 93 ? 10.719 15.484 11.227 1 92.81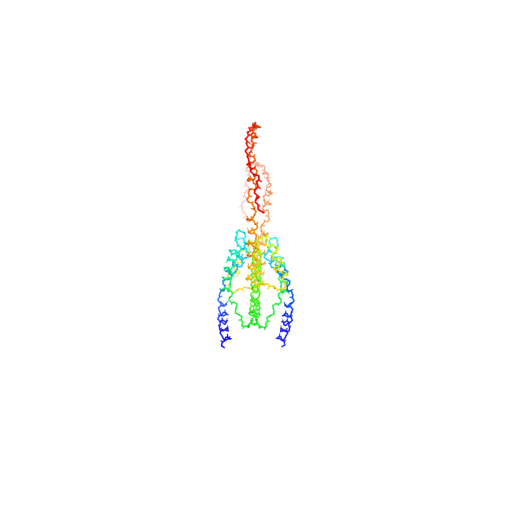 93 GLU A C 1
ATOM 766 O O . GLU A 1 93 ? 10.328 16.109 12.219 1 92.81 93 GLU A O 1
ATOM 771 N N . PHE A 1 94 ? 9.953 14.703 10.523 1 95.62 94 PHE A N 1
ATOM 772 C CA . PHE A 1 94 ? 8.531 14.594 10.844 1 95.62 94 PHE A CA 1
ATOM 773 C C . PHE A 1 94 ? 8.258 13.344 11.664 1 95.62 94 PHE A C 1
ATOM 775 O O . PHE A 1 94 ? 7.098 13.008 11.922 1 95.62 94 PHE A O 1
ATOM 782 N N . ASP A 1 95 ? 9.219 12.609 12.109 1 94.62 95 ASP A N 1
ATOM 783 C CA . ASP A 1 95 ? 9.047 11.383 12.883 1 94.62 95 ASP A CA 1
ATOM 784 C C . ASP A 1 95 ? 8.18 11.625 14.109 1 94.62 95 ASP A C 1
ATOM 786 O O . ASP A 1 95 ? 7.289 10.828 14.414 1 94.62 95 ASP A O 1
ATOM 790 N N . PRO A 1 96 ? 8.398 12.703 14.82 1 93.94 96 PRO A N 1
ATOM 791 C CA . PRO A 1 96 ? 7.547 12.938 15.984 1 93.94 96 PRO A CA 1
ATOM 792 C C . PRO A 1 96 ? 6.07 13.094 15.617 1 93.94 96 PRO A C 1
ATOM 794 O O . PRO A 1 96 ? 5.195 12.625 16.344 1 93.94 96 PRO A O 1
ATOM 797 N N . ILE A 1 97 ? 5.809 13.727 14.492 1 94.12 97 ILE A N 1
ATOM 798 C CA . ILE A 1 97 ? 4.441 13.922 14.023 1 94.12 97 ILE A CA 1
ATOM 799 C C . ILE A 1 97 ? 3.826 12.578 13.648 1 94.12 97 ILE A C 1
ATOM 801 O O . ILE A 1 97 ? 2.639 12.344 13.883 1 94.12 97 ILE A O 1
ATOM 805 N N . GLN A 1 98 ? 4.633 11.773 13.031 1 95.25 98 GLN A N 1
ATOM 806 C CA . GLN A 1 98 ? 4.18 10.438 12.68 1 95.25 98 GLN A CA 1
ATOM 807 C C . GLN A 1 98 ? 3.73 9.656 13.914 1 95.25 98 GLN A C 1
ATOM 809 O O . GLN A 1 98 ? 2.65 9.062 13.922 1 95.25 98 GLN A O 1
ATOM 814 N N . VAL A 1 99 ? 4.535 9.688 14.953 1 93.25 99 VAL A N 1
ATOM 815 C CA . VAL A 1 99 ? 4.234 9 16.203 1 93.25 99 VAL A CA 1
ATOM 816 C C . VAL A 1 99 ? 2.959 9.578 16.812 1 93.25 99 VAL A C 1
ATOM 818 O O . VAL A 1 99 ? 2.094 8.836 17.281 1 93.25 99 VAL A O 1
ATOM 821 N N . GLN A 1 100 ? 2.836 10.875 16.797 1 94.12 100 GLN A N 1
ATOM 822 C CA . GLN A 1 100 ? 1.677 11.562 17.359 1 94.12 100 GLN A CA 1
ATOM 823 C C . GLN A 1 100 ? 0.396 11.164 16.625 1 94.12 100 GLN A C 1
ATOM 825 O O . GLN A 1 100 ? -0.618 10.867 17.266 1 94.12 100 GLN A O 1
ATOM 830 N N . ILE A 1 101 ? 0.496 11.164 15.297 1 95.62 101 ILE A N 1
ATOM 831 C CA . ILE A 1 101 ? -0.665 10.867 14.469 1 95.62 101 ILE A CA 1
ATOM 832 C C . ILE A 1 101 ? -1.093 9.414 14.688 1 95.62 101 ILE A C 1
ATOM 834 O O . ILE A 1 101 ? -2.275 9.133 14.898 1 95.62 101 ILE A O 1
ATOM 838 N N . LEU A 1 102 ? -0.165 8.547 14.734 1 94 102 LEU A N 1
AT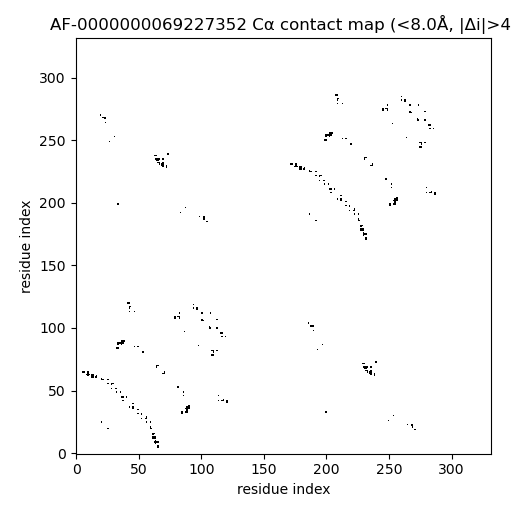OM 839 C CA . LEU A 1 102 ? -0.442 7.117 14.836 1 94 102 LEU A CA 1
ATOM 840 C C . LEU A 1 102 ? -0.891 6.75 16.25 1 94 102 LEU A C 1
ATOM 842 O O . LEU A 1 102 ? -1.539 5.723 16.453 1 94 102 LEU A O 1
ATOM 846 N N . GLY A 1 103 ? -0.586 7.543 17.188 1 91.06 103 GLY A N 1
ATOM 847 C CA . GLY A 1 103 ? -0.928 7.289 18.578 1 91.06 103 GLY A CA 1
ATOM 848 C C . GLY A 1 103 ? -2.23 7.941 19 1 91.06 103 GLY A C 1
ATOM 849 O O . GLY A 1 103 ? -2.676 7.77 20.141 1 91.06 103 GLY A O 1
ATOM 850 N N . LYS A 1 104 ? -2.889 8.617 18.156 1 90.75 104 LYS A N 1
ATOM 851 C CA . LYS A 1 104 ? -4.117 9.328 18.5 1 90.75 104 LYS A CA 1
ATOM 852 C C . LYS A 1 104 ? -5.254 8.352 18.797 1 90.75 104 LYS A C 1
ATOM 854 O O . LYS A 1 104 ? -5.371 7.316 18.141 1 90.75 104 LYS A O 1
ATOM 859 N N . GLU A 1 105 ? -6.047 8.781 19.641 1 85.5 105 GLU A N 1
ATOM 860 C CA . GLU A 1 105 ? -7.203 7.969 20 1 85.5 105 GLU A CA 1
ATOM 861 C C . GLU A 1 105 ? -8.195 7.879 18.844 1 85.5 105 GLU A C 1
ATOM 863 O O . GLU A 1 105 ? -8.68 6.793 18.516 1 85.5 105 GLU A O 1
ATOM 868 N N . LYS A 1 106 ? -8.461 9.078 18.391 1 87.44 106 LYS A N 1
ATOM 869 C CA . LYS A 1 106 ? -9.242 9.133 17.156 1 87.44 106 LYS A CA 1
ATOM 870 C C . LYS A 1 106 ? -8.344 9.398 15.945 1 87.44 106 LYS A C 1
ATOM 872 O O . LYS A 1 106 ? -7.723 10.461 15.852 1 87.44 106 LYS A O 1
ATOM 877 N N . PHE A 1 107 ? -8.359 8.469 15.117 1 88.94 107 PHE A N 1
ATOM 878 C CA . PHE A 1 107 ? -7.477 8.594 13.961 1 88.94 107 PHE A CA 1
ATOM 879 C C . PHE A 1 107 ? -7.941 9.719 13.039 1 88.94 107 PHE A C 1
ATOM 881 O O . PHE A 1 107 ? -9.117 9.789 12.688 1 88.94 107 PHE A O 1
ATOM 888 N N . PRO A 1 108 ? -7.109 10.594 12.719 1 93.25 108 PRO A N 1
ATOM 889 C CA . PRO A 1 108 ? -7.477 11.734 11.875 1 93.25 108 PRO A CA 1
ATOM 890 C C . PRO A 1 108 ? -7.758 11.328 10.43 1 93.25 108 PRO A C 1
ATOM 892 O O . PRO A 1 108 ? -7.422 10.219 10.016 1 93.25 108 PRO A O 1
ATOM 895 N N . ASP A 1 109 ? -8.422 12.172 9.719 1 92.62 109 ASP A N 1
ATOM 896 C CA . ASP A 1 109 ? -8.586 11.945 8.289 1 92.62 109 ASP A CA 1
ATOM 897 C C . ASP A 1 109 ? -7.387 12.484 7.512 1 92.62 109 ASP A C 1
ATOM 899 O O . ASP A 1 109 ? -6.48 13.086 8.094 1 92.62 109 ASP A O 1
ATOM 903 N N . LEU A 1 110 ? -7.395 12.297 6.246 1 95.62 110 LEU A N 1
ATOM 904 C CA . LEU A 1 110 ? -6.246 12.609 5.398 1 95.62 110 LEU A CA 1
ATOM 905 C C . LEU A 1 110 ? -5.961 14.109 5.402 1 95.62 110 LEU A C 1
ATOM 907 O O . LEU A 1 110 ? -4.805 14.523 5.492 1 95.62 110 LEU A O 1
ATOM 911 N N . ASN A 1 111 ? -6.977 14.914 5.312 1 95.5 111 ASN A N 1
ATOM 912 C CA . ASN A 1 111 ? -6.801 16.359 5.305 1 95.5 111 ASN A CA 1
ATOM 913 C C . ASN A 1 111 ? -6.227 16.875 6.621 1 95.5 111 ASN A C 1
ATOM 915 O O . ASN A 1 111 ? -5.367 17.75 6.633 1 95.5 111 ASN A O 1
ATOM 919 N N . GLU A 1 112 ? -6.695 16.328 7.688 1 96.5 112 GLU A N 1
ATOM 920 C CA . GLU A 1 112 ? -6.172 16.703 9 1 96.5 112 GLU A CA 1
ATOM 921 C C . GLU A 1 112 ? -4.684 16.359 9.117 1 96.5 112 GLU A C 1
ATOM 923 O O . GLU A 1 112 ? -3.9 17.172 9.617 1 96.5 112 GLU A O 1
ATOM 928 N N . VAL A 1 113 ? -4.305 15.203 8.68 1 97.31 113 VAL A N 1
ATOM 929 C CA . VAL A 1 113 ? -2.908 14.789 8.727 1 97.31 113 VAL A CA 1
ATOM 930 C C . VAL A 1 113 ? -2.057 15.734 7.883 1 97.31 113 VAL A C 1
ATOM 932 O O . VAL A 1 113 ? -0.974 16.141 8.305 1 97.31 113 VAL A O 1
ATOM 935 N N . PHE A 1 114 ? -2.557 16.125 6.719 1 97.69 114 PHE A N 1
ATOM 936 C CA . PHE A 1 114 ? -1.865 17.062 5.844 1 97.69 114 PHE A CA 1
ATOM 937 C C . PHE A 1 114 ? -1.654 18.406 6.543 1 97.69 114 PHE A C 1
ATOM 939 O O . PHE A 1 114 ? -0.556 18.969 6.504 1 97.69 114 PHE A O 1
ATOM 946 N N . TYR A 1 115 ? -2.646 18.797 7.18 1 96.62 115 TYR A N 1
ATOM 947 C CA . TYR A 1 115 ? -2.57 20.094 7.852 1 96.62 115 TYR A CA 1
ATOM 948 C C . TYR A 1 115 ? -1.58 20.047 9.008 1 96.62 115 TYR A C 1
ATOM 950 O O . TYR A 1 115 ? -0.834 21 9.234 1 96.62 115 TYR A O 1
ATOM 958 N N . ILE A 1 116 ? -1.571 18.938 9.773 1 96.81 116 ILE A N 1
ATOM 959 C CA . ILE A 1 116 ? -0.631 18.781 10.875 1 96.81 116 ILE A CA 1
ATOM 960 C C . ILE A 1 116 ? 0.8 18.828 10.344 1 96.81 116 ILE A C 1
ATOM 962 O O . ILE A 1 116 ? 1.645 19.547 10.891 1 96.81 116 ILE A O 1
ATOM 966 N N . ALA A 1 117 ? 1.059 18.141 9.266 1 97 117 ALA A N 1
ATOM 967 C CA . ALA A 1 117 ? 2.393 18.109 8.672 1 97 117 ALA A CA 1
ATOM 968 C C . ALA A 1 117 ? 2.789 19.469 8.141 1 97 117 ALA A C 1
ATOM 970 O O . ALA A 1 117 ? 3.924 19.922 8.328 1 97 117 ALA A O 1
ATOM 971 N N . ARG A 1 118 ? 1.857 20.094 7.449 1 96.12 118 ARG A N 1
ATOM 972 C CA . ARG A 1 118 ? 2.117 21.406 6.871 1 96.12 118 ARG A CA 1
ATOM 973 C C . ARG A 1 118 ? 2.406 22.438 7.957 1 96.12 118 ARG A C 1
ATOM 975 O O . ARG A 1 118 ? 3.312 23.266 7.816 1 96.12 118 ARG A O 1
ATOM 982 N N . SER A 1 119 ? 1.629 22.438 9.008 1 95.25 119 SER A N 1
ATOM 983 C CA . SER A 1 119 ? 1.831 23.344 10.133 1 95.25 119 SER A CA 1
ATOM 984 C C . SER A 1 119 ? 3.209 23.141 10.758 1 95.25 119 SER A C 1
ATOM 986 O O . SER A 1 119 ? 3.879 24.109 11.109 1 95.25 119 SER A O 1
ATOM 988 N N . GLU A 1 120 ? 3.574 21.922 10.906 1 94.44 120 GLU A N 1
ATOM 989 C CA . GLU A 1 120 ? 4.898 21.609 11.445 1 94.44 120 GLU A CA 1
ATOM 990 C C . GLU A 1 120 ? 6 22.172 10.555 1 94.44 120 GLU A C 1
ATOM 992 O O . GLU A 1 120 ? 6.992 22.703 11.047 1 94.44 120 GLU A O 1
ATOM 997 N N . GLU A 1 121 ? 5.906 22.047 9.305 1 94 121 GLU A N 1
ATOM 998 C CA . GLU A 1 121 ? 6.883 22.578 8.359 1 94 121 GLU A CA 1
ATOM 999 C C . GLU A 1 121 ? 7 24.094 8.484 1 94 121 GLU A C 1
ATOM 1001 O O . GLU A 1 121 ? 8.102 24.641 8.492 1 94 121 GLU A O 1
ATOM 1006 N N . THR A 1 122 ? 5.836 24.734 8.609 1 92.56 122 THR A N 1
ATOM 1007 C CA . THR A 1 122 ? 5.789 26.188 8.727 1 92.56 122 THR A CA 1
ATOM 1008 C C . THR A 1 122 ? 6.469 26.641 10.016 1 92.56 122 THR A C 1
ATOM 1010 O O . THR A 1 122 ? 7.23 27.609 10.016 1 92.56 122 THR A O 1
ATOM 1013 N N . CYS A 1 123 ? 6.164 25.938 11.086 1 90.5 123 CYS A N 1
ATOM 1014 C CA . CYS A 1 123 ? 6.75 26.266 12.383 1 90.5 123 CYS A CA 1
ATOM 1015 C C . CYS A 1 123 ? 8.266 26.094 12.352 1 90.5 123 CYS A C 1
ATOM 1017 O O . CYS A 1 123 ? 8.992 26.938 12.875 1 90.5 123 CYS A O 1
ATOM 1019 N N . ARG A 1 124 ? 8.703 25.141 11.766 1 89.5 124 ARG A N 1
ATOM 1020 C CA . ARG A 1 124 ? 10.133 24.875 11.688 1 89.5 124 ARG A CA 1
ATOM 1021 C C . ARG A 1 124 ? 10.844 25.922 10.828 1 89.5 124 ARG A C 1
ATOM 1023 O O . ARG A 1 124 ? 11.969 26.328 11.133 1 89.5 124 ARG A O 1
ATOM 1030 N N . GLN A 1 125 ? 10.242 26.234 9.773 1 87 125 GLN A N 1
ATOM 1031 C CA . GLN A 1 125 ? 10.805 27.266 8.906 1 87 125 GLN A CA 1
ATOM 1032 C C . GLN A 1 125 ? 10.891 28.609 9.633 1 87 125 GLN A C 1
ATOM 1034 O O . GLN A 1 125 ? 11.852 29.344 9.445 1 87 125 GLN A O 1
ATOM 1039 N N . ALA A 1 126 ? 9.938 28.891 10.422 1 86.12 126 ALA A N 1
ATOM 1040 C CA . ALA A 1 126 ? 9.922 30.125 11.195 1 86.12 126 ALA A CA 1
ATOM 1041 C C . ALA A 1 126 ? 11.023 30.125 12.25 1 86.12 126 ALA A C 1
ATOM 1043 O O . ALA A 1 126 ? 11.641 31.156 12.508 1 86.12 126 ALA A O 1
ATOM 1044 N N . MET A 1 127 ? 11.25 29.016 12.805 1 84.19 127 MET A N 1
ATOM 1045 C CA . MET A 1 127 ? 12.273 28.891 13.844 1 84.19 127 MET A CA 1
ATOM 1046 C C . MET A 1 127 ? 13.672 28.969 13.242 1 84.19 127 MET A C 1
ATOM 1048 O O . MET A 1 127 ? 14.586 29.531 13.859 1 84.19 127 MET A O 1
ATOM 1052 N N . LEU A 1 128 ? 13.852 28.422 12.117 1 75.81 128 LEU A N 1
ATOM 1053 C CA . LEU A 1 128 ? 15.148 28.453 11.445 1 75.81 128 LEU A CA 1
ATOM 1054 C C . LEU A 1 128 ? 15.469 29.859 10.953 1 75.81 128 LEU A C 1
ATOM 1056 O O . LEU A 1 128 ? 16.641 30.25 10.906 1 75.81 128 LEU A O 1
ATOM 1060 N N . HIS A 1 129 ? 14.523 30.547 10.477 1 69.94 129 HIS A N 1
ATOM 1061 C CA . HIS A 1 129 ? 14.742 31.906 9.992 1 69.94 129 HIS A CA 1
ATOM 1062 C C . HIS A 1 129 ? 14.93 32.875 11.156 1 69.94 129 HIS A C 1
ATOM 1064 O O . HIS A 1 129 ? 15.547 33.938 10.992 1 69.94 129 HIS A O 1
ATOM 1070 N N . GLU A 1 130 ? 14.406 32.656 12.25 1 62.22 130 GLU A N 1
ATOM 1071 C CA . GLU A 1 130 ? 14.586 33.562 13.375 1 62.22 130 GLU A CA 1
ATOM 1072 C C . GLU A 1 130 ? 16 33.469 13.938 1 62.22 130 GLU A C 1
ATOM 1074 O O . GLU A 1 130 ? 16.344 34.188 14.875 1 62.22 130 GLU A O 1
ATOM 1079 N N . HIS A 1 131 ? 16.766 32.594 13.477 1 54.94 131 HIS A N 1
ATOM 1080 C CA . HIS A 1 131 ? 18.125 32.719 14.008 1 54.94 131 HIS A CA 1
ATOM 1081 C C . HIS A 1 131 ? 18.719 34.094 13.648 1 54.94 131 HIS A C 1
ATOM 1083 O O . HIS A 1 131 ? 18.703 34.5 1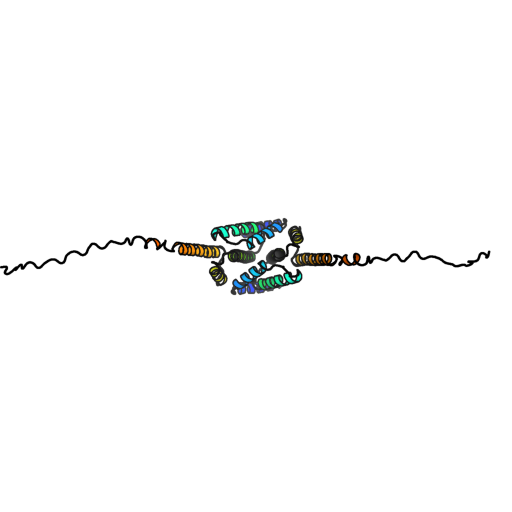2.484 1 54.94 131 HIS A O 1
ATOM 1089 N N . PRO A 1 132 ? 18.938 34.969 14.602 1 52.75 132 PRO A N 1
ATOM 1090 C CA . PRO A 1 132 ? 19.422 36.344 14.547 1 52.75 132 PRO A CA 1
ATOM 1091 C C . PRO A 1 132 ? 20.562 36.531 13.547 1 52.75 132 PRO A C 1
ATOM 1093 O O . PRO A 1 132 ? 21.406 35.656 13.398 1 52.75 132 PRO A O 1
ATOM 1096 N N . PRO A 1 133 ? 20.438 37.406 12.523 1 49.09 133 PRO A N 1
ATOM 1097 C CA . PRO A 1 133 ? 21.594 37.812 11.703 1 49.09 133 PRO A CA 1
ATOM 1098 C C . PRO A 1 133 ? 22.906 37.75 12.469 1 49.09 133 PRO A C 1
ATOM 1100 O O . PRO A 1 133 ? 22.906 37.719 13.695 1 49.09 133 PRO A O 1
ATOM 1103 N N . ASP A 1 134 ? 24.078 37.781 11.797 1 44.03 134 ASP A N 1
ATOM 1104 C CA . ASP A 1 134 ? 25.469 37.906 12.188 1 44.03 134 ASP A CA 1
ATOM 1105 C C . ASP A 1 134 ? 25.641 38.906 13.336 1 44.03 134 ASP A C 1
ATOM 1107 O O . ASP A 1 134 ? 25.391 40.094 13.172 1 44.03 134 ASP A O 1
ATOM 1111 N N . VAL A 1 135 ? 25.453 38.531 14.477 1 45.94 135 VAL A N 1
ATOM 1112 C CA . VAL A 1 135 ? 26.031 39.219 15.617 1 45.94 135 VAL A CA 1
ATOM 1113 C C . VAL A 1 135 ? 27.422 39.75 15.258 1 45.94 135 VAL A C 1
ATOM 1115 O O . VAL A 1 135 ? 28.172 40.219 16.125 1 45.94 135 VAL A O 1
ATOM 1118 N N . SER A 1 136 ? 27.891 39.312 14.086 1 45.56 136 SER A N 1
ATOM 1119 C CA . SER A 1 136 ? 29.203 39.812 13.711 1 45.56 136 SER A CA 1
ATOM 1120 C C . SER A 1 136 ? 29.234 41.312 13.602 1 45.56 136 SER A C 1
ATOM 1122 O O . SER A 1 136 ? 30.25 41.906 13.227 1 45.56 136 SER A O 1
ATOM 1124 N N . ALA A 1 137 ? 27.969 41.875 13.344 1 43.75 137 ALA A N 1
ATOM 1125 C CA . ALA A 1 137 ? 28.078 43.312 13.109 1 43.75 137 ALA A CA 1
ATOM 1126 C C . ALA A 1 137 ? 28.516 44.062 14.375 1 43.75 137 ALA A C 1
ATOM 1128 O O . ALA A 1 137 ? 28.719 45.25 14.352 1 43.75 137 ALA A O 1
ATOM 1129 N N . LEU A 1 138 ? 28.062 43.406 15.516 1 42.31 138 LEU A N 1
ATOM 1130 C CA . LEU A 1 138 ? 28.359 44.219 16.703 1 42.31 138 LEU A CA 1
ATOM 1131 C C . LEU A 1 138 ? 29.859 44.281 16.953 1 42.31 138 LEU A C 1
ATOM 1133 O O . LEU A 1 138 ? 30.312 44.969 17.875 1 42.31 138 LEU A O 1
ATOM 1137 N N . VAL A 1 139 ? 30.594 43.281 16.422 1 42.81 139 VAL A N 1
ATOM 1138 C CA . VAL A 1 139 ? 31.984 43.344 16.844 1 42.81 139 VAL A CA 1
ATOM 1139 C C . VAL A 1 139 ? 32.688 44.531 16.188 1 42.81 139 VAL A C 1
ATOM 1141 O O . VAL A 1 139 ? 33.906 44.688 16.312 1 42.81 139 VAL A O 1
ATOM 1144 N N . ALA A 1 140 ? 32 45.094 15.125 1 39.22 140 ALA A N 1
ATOM 1145 C CA . ALA A 1 140 ? 32.938 45.906 14.336 1 39.22 140 ALA A CA 1
ATOM 1146 C C . ALA A 1 140 ? 33.531 47.031 15.172 1 39.22 140 ALA A C 1
ATOM 1148 O O . ALA A 1 140 ? 34.719 47.344 15.086 1 39.22 140 ALA A O 1
ATOM 1149 N N . ARG A 1 141 ? 32.656 48.125 15.414 1 34.62 141 ARG A N 1
ATOM 1150 C CA . ARG A 1 141 ? 33.188 49.5 15.305 1 34.62 141 ARG A CA 1
ATOM 1151 C C . ARG A 1 141 ? 33.938 49.875 16.578 1 34.62 141 ARG A C 1
ATOM 1153 O O . ARG A 1 141 ? 33.375 50.531 17.453 1 34.62 141 ARG A O 1
ATOM 1160 N N . LYS A 1 142 ? 34.188 48.969 17.5 1 37.72 142 LYS A N 1
ATOM 1161 C CA . LYS A 1 142 ? 34.875 49.625 18.625 1 37.72 142 LYS A CA 1
ATOM 1162 C C . LYS A 1 142 ? 36.156 50.312 18.172 1 37.72 142 LYS A C 1
ATOM 1164 O O . LYS A 1 142 ? 37.156 49.656 17.922 1 37.72 142 LYS A O 1
ATOM 1169 N N . THR A 1 143 ? 36.094 51.188 17.172 1 33.31 143 THR A N 1
ATOM 1170 C CA . THR A 1 143 ? 37.281 51.938 16.812 1 33.31 143 THR A CA 1
ATOM 1171 C C . THR A 1 143 ? 37.938 52.531 18.062 1 33.31 143 THR A C 1
ATOM 1173 O O . THR A 1 143 ? 37.219 52.969 18.984 1 33.31 143 THR A O 1
ATOM 1176 N N . THR A 1 144 ? 39.219 52.312 18.266 1 33.66 144 THR A N 1
ATOM 1177 C CA . THR A 1 144 ? 40.25 52.688 19.219 1 33.66 144 THR A CA 1
ATOM 1178 C C . THR A 1 144 ? 40.25 54.188 19.484 1 33.66 144 THR A C 1
ATOM 1180 O O . THR A 1 144 ? 40.594 54.969 18.609 1 33.66 144 THR A O 1
ATOM 1183 N N . ARG A 1 145 ? 39.156 54.781 20.172 1 32.28 145 ARG A N 1
ATOM 1184 C CA . ARG A 1 145 ? 39.219 56.188 20.578 1 32.28 145 ARG A CA 1
ATOM 1185 C C . ARG A 1 145 ? 40.562 56.531 21.234 1 32.28 145 ARG A C 1
ATOM 1187 O O . ARG A 1 145 ? 40.969 55.875 22.203 1 32.28 145 ARG A O 1
ATOM 1194 N N . GLN A 1 146 ? 41.5 56.938 20.469 1 34.19 146 GLN A N 1
ATOM 1195 C CA . GLN A 1 146 ? 42.781 57.469 20.922 1 34.19 146 GLN A CA 1
ATOM 1196 C C . GLN A 1 146 ? 42.594 58.469 22.047 1 34.19 146 GLN A C 1
ATOM 1198 O O . GLN A 1 146 ? 41.781 59.406 21.906 1 34.19 146 GLN A O 1
ATOM 1203 N N . GLY A 1 147 ? 42.625 58.094 23.391 1 32.81 147 GLY A N 1
ATOM 1204 C CA . GLY A 1 147 ? 42.625 58.812 24.656 1 32.81 147 GLY A CA 1
ATOM 1205 C C . GLY A 1 147 ? 43.406 60.125 24.609 1 32.81 147 GLY A C 1
ATOM 1206 O O . GLY A 1 147 ? 44.438 60.219 23.938 1 32.81 147 GLY A O 1
ATOM 1207 N N . PRO A 1 148 ? 42.625 61.281 24.578 1 35.78 148 PRO A N 1
ATOM 1208 C CA . PRO A 1 148 ? 43.406 62.531 24.562 1 35.78 148 PRO A CA 1
ATOM 1209 C C . PRO A 1 148 ? 44.5 62.562 25.625 1 35.78 148 PRO A C 1
ATOM 1211 O O . PRO A 1 148 ? 44.469 61.781 26.578 1 35.78 148 PRO A O 1
ATOM 1214 N N . PRO A 1 149 ? 45.5 63.375 25.438 1 38.38 149 PRO A N 1
ATOM 1215 C CA . PRO A 1 149 ? 46.781 63.562 26.125 1 38.38 149 PRO A CA 1
ATOM 1216 C C . PRO A 1 149 ? 46.594 64.062 27.562 1 38.38 149 PRO A C 1
ATOM 1218 O O . PRO A 1 149 ? 45.562 64.625 27.906 1 38.38 149 PRO A O 1
ATOM 1221 N N . PRO A 1 150 ? 47.406 63.719 28.516 1 32.91 150 PRO A N 1
ATOM 1222 C CA . PRO A 1 150 ? 47.5 63.969 29.953 1 32.91 150 PRO A CA 1
ATOM 1223 C C . PRO A 1 150 ? 47.531 65.438 30.281 1 32.91 150 PRO A C 1
ATOM 1225 O O . PRO A 1 150 ? 48.438 66.188 29.859 1 32.91 150 PRO A O 1
ATOM 1228 N N . LEU A 1 151 ? 46.375 66.188 30.281 1 26.28 151 LEU A N 1
ATOM 1229 C CA . LEU A 1 151 ? 46.438 67.625 30.609 1 26.28 151 LEU A CA 1
ATOM 1230 C C . LEU A 1 151 ? 47.188 67.812 31.922 1 26.28 151 LEU A C 1
ATOM 1232 O O . LEU A 1 151 ? 47.156 66.938 32.812 1 26.28 151 LEU A O 1
ATOM 1236 N N . SER A 1 152 ? 47.812 68.938 32.094 1 26.39 152 SER A N 1
ATOM 1237 C CA . SER A 1 152 ? 48.75 69.688 32.906 1 26.39 152 SER A CA 1
ATOM 1238 C C . SER A 1 152 ? 48.062 70.125 34.188 1 26.39 152 SER A C 1
ATOM 1240 O O . SER A 1 152 ? 46.906 70.625 34.156 1 26.39 152 SER A O 1
ATOM 1242 N N . SER A 1 153 ? 48.531 69.75 35.406 1 26.89 153 SER A N 1
ATOM 1243 C CA . SER A 1 153 ? 48.406 69.938 36.875 1 26.89 153 SER A CA 1
ATOM 1244 C C . SER A 1 153 ? 48.531 71.438 37.25 1 26.89 153 SER A C 1
ATOM 1246 O O . SER A 1 153 ? 49.406 71.812 38.031 1 26.89 153 SER A O 1
ATOM 1248 N N . LYS A 1 154 ? 48.281 72.312 36.469 1 23.2 154 LYS A N 1
ATOM 1249 C CA . LYS A 1 154 ? 48.719 73.562 37.156 1 23.2 154 LYS A CA 1
ATOM 1250 C C . LYS A 1 154 ? 47.906 73.75 38.438 1 23.2 154 LYS A C 1
ATOM 1252 O O . LYS A 1 154 ? 46.844 73.188 38.625 1 23.2 154 LYS A O 1
ATOM 1257 N N . ASN A 1 155 ? 47.875 75 38.938 1 24.78 155 ASN A N 1
ATOM 1258 C CA . ASN A 1 155 ? 48.188 75.875 40.031 1 24.78 155 ASN A CA 1
ATOM 1259 C C . ASN A 1 155 ? 46.938 76.188 40.875 1 24.78 155 ASN A C 1
ATOM 1261 O O . ASN A 1 155 ? 45.812 76 40.406 1 24.78 155 ASN A O 1
ATOM 1265 N N . GLY A 1 156 ? 47 77 41.906 1 23.38 156 GLY A N 1
ATOM 1266 C CA . GLY A 1 156 ? 46.812 77.375 43.312 1 23.38 156 GLY A CA 1
ATOM 1267 C C . GLY A 1 156 ? 45.531 78.188 43.5 1 23.38 156 GLY A C 1
ATOM 1268 O O . GLY A 1 156 ? 45.125 78.438 44.656 1 23.38 156 GLY A O 1
ATOM 1269 N N . ARG A 1 157 ? 44.906 78.812 42.531 1 22.83 157 ARG A N 1
ATOM 1270 C CA . ARG A 1 157 ? 44.688 80.188 43.062 1 22.83 157 ARG A CA 1
ATOM 1271 C C . ARG A 1 157 ? 43.531 80.25 44.031 1 22.83 157 ARG A C 1
ATOM 1273 O O . ARG A 1 157 ? 43.688 80.625 45.188 1 22.83 157 ARG A O 1
ATOM 1280 N N . ASP A 1 158 ? 42.469 81.062 43.688 1 23.38 158 ASP A N 1
ATOM 1281 C CA . ASP A 1 158 ? 41.969 82.312 44.344 1 23.38 158 ASP A CA 1
ATOM 1282 C C . ASP A 1 158 ? 40.844 82 45.312 1 23.38 158 ASP A C 1
ATOM 1284 O O . ASP A 1 158 ? 40.125 81 45.125 1 23.38 158 ASP A O 1
ATOM 1288 N N . LYS A 1 159 ? 40.5 82.875 46.312 1 25.16 159 LYS A N 1
ATOM 1289 C CA . LYS A 1 159 ? 40.062 83.25 47.656 1 25.16 159 LYS A CA 1
ATOM 1290 C C . LYS A 1 159 ? 38.531 83.375 47.719 1 25.16 159 LYS A C 1
ATOM 1292 O O . LYS A 1 159 ? 37.969 83.312 48.781 1 25.16 159 LYS A O 1
ATOM 1297 N N . PHE A 1 160 ? 37.656 83.562 46.688 1 25.12 160 PHE A N 1
ATOM 1298 C CA . PHE A 1 160 ? 36.812 84.688 47 1 25.12 160 PHE A CA 1
ATOM 1299 C C . PHE A 1 160 ? 35.781 84.375 48.094 1 25.12 160 PHE A C 1
ATOM 1301 O O . PHE A 1 160 ? 35.344 83.188 48.188 1 25.12 160 PHE A O 1
ATOM 1308 N N . CYS A 1 161 ? 35.344 85.375 48.969 1 25.38 161 CYS A N 1
ATOM 1309 C CA . CYS A 1 161 ? 34.812 85.812 50.281 1 25.38 161 CYS A CA 1
ATOM 1310 C C . CYS A 1 161 ? 33.312 85.688 50.344 1 25.38 161 CYS A C 1
ATOM 1312 O O . CYS A 1 161 ? 32.719 85.812 51.406 1 25.38 161 CYS A O 1
ATOM 1314 N N . CYS A 1 162 ? 32.438 85.312 49.5 1 26.88 162 CYS A N 1
ATOM 1315 C CA . CYS A 1 162 ? 31.281 86.188 49.656 1 26.88 162 CYS A CA 1
ATOM 1316 C C . CYS A 1 162 ? 30.594 86 51 1 26.88 162 CYS A C 1
ATOM 1318 O O . CYS A 1 162 ? 30.266 84.875 51.344 1 26.88 162 CYS A O 1
ATOM 1320 N N . GLU A 1 163 ? 30.531 87.062 52 1 23.48 163 GLU A N 1
ATOM 1321 C CA . GLU A 1 163 ? 30.078 87.562 53.281 1 23.48 163 GLU A CA 1
ATOM 1322 C C . GLU A 1 163 ? 28.578 87.312 53.469 1 23.48 163 GLU A C 1
ATOM 1324 O O . GLU A 1 163 ? 28.141 86.625 54.406 1 23.48 163 GLU A O 1
ATOM 1329 N N . HIS A 1 164 ? 27.703 88.688 53.75 1 25.95 164 HIS A N 1
ATOM 1330 C CA . HIS A 1 164 ? 26.875 89.562 54.562 1 25.95 164 HIS A CA 1
ATOM 1331 C C . HIS A 1 164 ? 25.406 89.438 54.188 1 25.95 164 HIS A C 1
ATOM 1333 O O . HIS A 1 164 ? 24.531 90.062 54.812 1 25.95 164 HIS A O 1
ATOM 1339 N N . CYS A 1 165 ? 24.984 89.25 53 1 23.89 165 CYS A N 1
ATOM 1340 C CA . CYS A 1 165 ? 23.891 90.188 52.656 1 23.89 165 CYS A CA 1
ATOM 1341 C C . CYS A 1 165 ? 22.734 90 53.656 1 23.89 165 CYS A C 1
ATOM 1343 O O . CYS A 1 165 ? 22.391 88.875 54.031 1 23.89 165 CYS A O 1
ATOM 1345 N N . ASN A 1 166 ? 22.219 91.375 54.062 1 21.41 166 ASN A N 1
ATOM 1346 C CA . ASN A 1 166 ? 21.359 92.5 54.219 1 21.41 166 ASN A CA 1
ATOM 1347 C C . ASN A 1 166 ? 19.969 92.312 53.625 1 21.41 166 ASN A C 1
ATOM 1349 O O . ASN A 1 166 ? 19.828 91.75 52.531 1 21.41 166 ASN A O 1
ATOM 1353 N N . MET B 1 1 ? -30.266 -18.266 8.641 1 30.41 1 MET B N 1
ATOM 1354 C CA . MET B 1 1 ? -29.359 -18.5 9.766 1 30.41 1 MET B CA 1
ATOM 1355 C C . MET B 1 1 ? -27.969 -17.938 9.477 1 30.41 1 MET B C 1
ATOM 1357 O O . MET B 1 1 ? -27.25 -17.531 10.398 1 30.41 1 MET B O 1
ATOM 1361 N N . TYR B 1 2 ? -27.453 -18.062 8.219 1 36.75 2 TYR B N 1
ATOM 1362 C CA . TYR B 1 2 ? -26.094 -17.703 7.801 1 36.75 2 TYR B CA 1
ATOM 1363 C C . TYR B 1 2 ? -25.938 -16.188 7.727 1 36.75 2 TYR B C 1
ATOM 1365 O O . TYR B 1 2 ? -24.859 -15.656 8 1 36.75 2 TYR B O 1
ATOM 1373 N N . LEU B 1 3 ? -27.031 -15.516 7.512 1 39.62 3 LEU B N 1
ATOM 1374 C CA . LEU B 1 3 ? -27.078 -14.062 7.418 1 39.62 3 LEU B CA 1
ATOM 1375 C C . LEU B 1 3 ? -26.906 -13.422 8.797 1 39.62 3 LEU B C 1
ATOM 1377 O O . LEU B 1 3 ? -26.312 -12.352 8.922 1 39.62 3 LEU B O 1
ATOM 1381 N N . SER B 1 4 ? -27.484 -14.062 9.734 1 45.53 4 SER B N 1
ATOM 1382 C CA . SER B 1 4 ? -27.531 -13.562 11.102 1 45.53 4 SER B CA 1
ATOM 1383 C C . SER B 1 4 ? -26.156 -13.609 11.758 1 45.53 4 SER B C 1
ATOM 1385 O O . SER B 1 4 ? -25.797 -12.711 12.516 1 45.53 4 SER B O 1
ATOM 1387 N N . MET B 1 5 ? -25.469 -14.711 11.406 1 38.09 5 MET B N 1
ATOM 1388 C CA . MET B 1 5 ? -24.172 -14.883 12.047 1 38.09 5 MET B CA 1
ATOM 1389 C C . MET B 1 5 ? -23.156 -13.883 11.5 1 38.09 5 MET B C 1
ATOM 1391 O O . MET B 1 5 ? -22.359 -13.328 12.25 1 38.09 5 MET B O 1
ATOM 1395 N N . ALA B 1 6 ? -23.344 -13.57 10.297 1 36.91 6 ALA B N 1
ATOM 1396 C CA . ALA B 1 6 ? -22.438 -12.625 9.656 1 36.91 6 ALA B CA 1
ATOM 1397 C C . ALA B 1 6 ? -22.656 -11.211 10.195 1 36.91 6 ALA B C 1
ATOM 1399 O O . ALA B 1 6 ? -21.688 -10.492 10.461 1 36.91 6 ALA B O 1
ATOM 1400 N N . LYS B 1 7 ? -23.875 -10.914 10.469 1 40.81 7 LYS B N 1
ATOM 1401 C CA . LYS B 1 7 ? -24.188 -9.617 11.062 1 40.81 7 LYS B CA 1
ATOM 1402 C C . LYS B 1 7 ? -23.656 -9.523 12.484 1 40.81 7 LYS B C 1
ATOM 1404 O O . LYS B 1 7 ? -23.094 -8.5 12.875 1 40.81 7 LYS B O 1
ATOM 1409 N N . ALA B 1 8 ? -23.906 -10.562 13.195 1 44.09 8 ALA B N 1
ATOM 1410 C CA . ALA B 1 8 ? -23.438 -10.57 14.578 1 44.09 8 ALA B CA 1
ATOM 1411 C C . ALA B 1 8 ? -21.922 -10.453 14.648 1 44.09 8 ALA B C 1
ATOM 1413 O O . ALA B 1 8 ? -21.391 -9.734 15.492 1 44.09 8 ALA B O 1
ATOM 1414 N N . VAL B 1 9 ? -21.266 -11.133 13.812 1 40.88 9 VAL B N 1
ATOM 1415 C CA . VAL B 1 9 ? -19.812 -11.062 13.766 1 40.88 9 VAL B CA 1
ATOM 1416 C C . VAL B 1 9 ? -19.359 -9.688 13.281 1 40.88 9 VAL B C 1
ATOM 1418 O O . VAL B 1 9 ? -18.438 -9.094 13.836 1 40.88 9 VAL B O 1
ATOM 1421 N N . TRP B 1 10 ? -20.188 -9.164 12.422 1 41.78 10 TRP B N 1
ATOM 1422 C CA . TRP B 1 10 ? -19.922 -7.816 11.922 1 41.78 10 TRP B CA 1
ATOM 1423 C C . TRP B 1 10 ? -20.109 -6.777 13.016 1 41.78 10 TRP B C 1
ATOM 1425 O O . TRP B 1 10 ? -19.281 -5.891 13.195 1 41.78 10 TRP B O 1
ATOM 1435 N N . ASP B 1 11 ? -21.312 -6.871 13.625 1 44.62 11 ASP B N 1
ATOM 1436 C CA . ASP B 1 11 ? -21.578 -5.984 14.758 1 44.62 11 ASP B CA 1
ATOM 1437 C C . ASP B 1 11 ? -20.484 -6.082 15.805 1 44.62 11 ASP B C 1
ATOM 1439 O O . ASP B 1 11 ? -20.094 -5.074 16.391 1 44.62 11 ASP B O 1
ATOM 1443 N N . TYR B 1 12 ? -20.094 -7.27 16.016 1 41.81 12 TYR B N 1
ATOM 1444 C CA . TYR B 1 12 ? -18.969 -7.48 16.922 1 41.81 12 TYR B CA 1
ATOM 1445 C C . TYR B 1 12 ? -17.703 -6.824 16.391 1 41.81 12 TYR B C 1
ATOM 1447 O O . TYR B 1 12 ? -16.953 -6.199 17.156 1 41.81 12 TYR B O 1
ATOM 1455 N N . PHE B 1 13 ? -17.578 -7 15.172 1 42.19 13 PHE B N 1
ATOM 1456 C CA . PHE B 1 13 ? -16.406 -6.406 14.539 1 42.19 13 PHE B CA 1
ATOM 1457 C C . PHE B 1 13 ? -16.5 -4.883 14.555 1 42.19 13 PHE B C 1
ATOM 1459 O O . PHE B 1 13 ? -15.516 -4.199 14.844 1 42.19 13 PHE B O 1
ATOM 1466 N N . CYS B 1 14 ? -17.578 -4.312 14.195 1 43.56 14 CYS B N 1
ATOM 1467 C CA . CYS B 1 14 ? -17.781 -2.865 14.234 1 43.56 14 CYS B CA 1
ATOM 1468 C C . CYS B 1 14 ? -17.578 -2.324 15.641 1 43.56 14 CYS B C 1
ATOM 1470 O O . CYS B 1 14 ? -16.984 -1.256 15.82 1 43.56 14 CYS B O 1
ATOM 1472 N N . ARG B 1 15 ? -18.172 -3.006 16.547 1 42.41 15 ARG B N 1
ATOM 1473 C CA . ARG B 1 15 ? -18 -2.576 17.938 1 42.41 15 ARG B CA 1
ATOM 1474 C C . ARG B 1 15 ? -16.531 -2.627 18.344 1 42.41 15 ARG B C 1
ATOM 1476 O O . ARG B 1 15 ? -16.062 -1.783 19.109 1 42.41 15 ARG B O 1
ATOM 1483 N N . ARG B 1 16 ? -15.883 -3.713 17.906 1 40.53 16 ARG B N 1
ATOM 1484 C CA . ARG B 1 16 ? -14.469 -3.818 18.234 1 40.53 16 ARG B CA 1
ATOM 1485 C C . ARG B 1 16 ? -13.633 -2.891 17.375 1 40.53 16 ARG B C 1
ATOM 1487 O O . ARG B 1 16 ? -12.438 -2.701 17.625 1 40.53 16 ARG B O 1
ATOM 1494 N N . TYR B 1 17 ? -13.977 -2.52 16.188 1 42.84 17 TYR B N 1
ATOM 1495 C CA . TYR B 1 17 ? -13.328 -1.434 15.461 1 42.84 17 TYR B CA 1
ATOM 1496 C C . TYR B 1 17 ? -13.164 -0.206 16.344 1 42.84 17 TYR B C 1
ATOM 1498 O O . TYR B 1 17 ? -12.359 0.677 16.062 1 42.84 17 TYR B O 1
ATOM 1506 N N . SER B 1 18 ? -14.039 -0.037 17.188 1 41.44 18 SER B N 1
ATOM 1507 C CA . SER B 1 18 ? -13.859 0.963 18.234 1 41.44 18 SER B CA 1
ATOM 1508 C C . SER B 1 18 ? -12.641 0.646 19.109 1 41.44 18 SER B C 1
ATOM 1510 O O . SER B 1 18 ? -12.25 1.447 19.953 1 41.44 18 SER B O 1
ATOM 1512 N N . MET B 1 19 ? -12.398 -0.611 19.188 1 44.53 19 MET B N 1
ATOM 1513 C CA . MET B 1 19 ? -11.18 -0.811 19.969 1 44.53 19 MET B CA 1
ATOM 1514 C C . MET B 1 19 ? -9.969 -0.252 19.234 1 44.53 19 MET B C 1
ATOM 1516 O O . MET B 1 19 ? -9.906 -0.289 18 1 44.53 19 MET B O 1
ATOM 1520 N N . LYS B 1 20 ? -9.156 0.51 19.781 1 51.25 20 LYS B N 1
ATOM 1521 C CA . LYS B 1 20 ? -7.949 1.249 19.406 1 51.25 20 LYS B CA 1
ATOM 1522 C C . LYS B 1 20 ? -7.109 0.463 18.406 1 51.25 20 LYS B C 1
ATOM 1524 O O . LYS B 1 20 ? -6.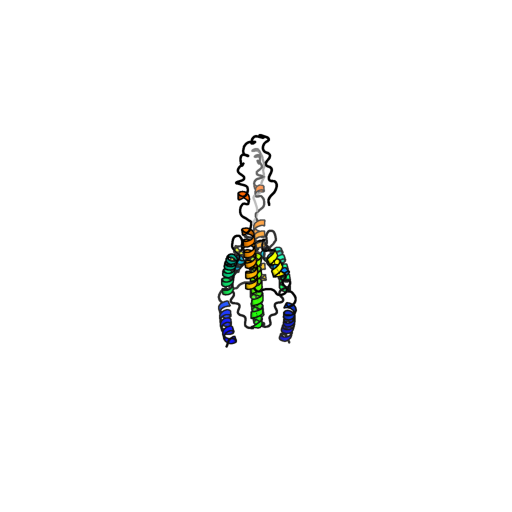449 -0.513 18.781 1 51.25 20 LYS B O 1
ATOM 1529 N N . GLN B 1 21 ? -7.609 0.066 17.141 1 60.78 21 GLN B N 1
ATOM 1530 C CA . GLN B 1 21 ? -6.656 -0.442 16.156 1 60.78 21 GLN B CA 1
ATOM 1531 C C . GLN B 1 21 ? -5.281 0.186 16.359 1 60.78 21 GLN B C 1
ATOM 1533 O O . GLN B 1 21 ? -5.168 1.392 16.594 1 60.78 21 GLN B O 1
ATOM 1538 N N . ASP B 1 22 ? -4.457 -0.613 16.766 1 81.62 22 ASP B N 1
ATOM 1539 C CA . ASP B 1 22 ? -3.088 -0.126 16.906 1 81.62 22 ASP B CA 1
ATOM 1540 C C . ASP B 1 22 ? -2.535 0.358 15.57 1 81.62 22 ASP B C 1
ATOM 1542 O O . ASP B 1 22 ? -1.98 -0.428 14.805 1 81.62 22 ASP B O 1
ATOM 1546 N N . MET B 1 23 ? -2.912 1.616 15.242 1 87.81 23 MET B N 1
ATOM 1547 C CA . MET B 1 23 ? -2.518 2.227 13.977 1 87.81 23 MET B CA 1
ATOM 1548 C C . MET B 1 23 ? -1.007 2.154 13.781 1 87.81 23 MET B C 1
ATOM 1550 O O . MET B 1 23 ? -0.526 2.018 12.656 1 87.81 23 MET B O 1
ATOM 1554 N N . SER B 1 24 ? -0.349 2.217 14.875 1 90.75 24 SER B N 1
ATOM 1555 C CA . SER B 1 24 ? 1.105 2.127 14.805 1 90.75 24 SER B CA 1
ATOM 1556 C C . SER B 1 24 ? 1.549 0.754 14.305 1 90.75 24 SER B C 1
ATOM 1558 O O . SER B 1 24 ? 2.439 0.652 13.461 1 90.75 24 SER B O 1
ATOM 1560 N N . SER B 1 25 ? 0.848 -0.232 14.828 1 90.38 25 SER B N 1
ATOM 1561 C CA . SER B 1 25 ? 1.182 -1.591 14.414 1 90.38 25 SER B CA 1
ATOM 1562 C C . SER B 1 25 ? 0.821 -1.825 12.945 1 90.38 25 SER B C 1
ATOM 1564 O O . SER B 1 25 ? 1.582 -2.451 12.211 1 90.38 25 SER B O 1
ATOM 1566 N N . CYS B 1 26 ? -0.296 -1.311 12.492 1 91.5 26 CYS B N 1
ATOM 1567 C CA . CYS B 1 26 ? -0.719 -1.443 11.102 1 91.5 26 CYS B CA 1
ATOM 1568 C C . CYS B 1 26 ? 0.255 -0.739 10.164 1 91.5 26 CYS B C 1
ATOM 1570 O O . CYS B 1 26 ? 0.636 -1.289 9.133 1 91.5 26 CYS B O 1
ATOM 1572 N N . TYR B 1 27 ? 0.649 0.386 10.617 1 93.62 27 TYR B N 1
ATOM 1573 C CA . TYR B 1 27 ? 1.6 1.162 9.828 1 93.62 27 TYR B CA 1
ATOM 1574 C C . TYR B 1 27 ? 2.932 0.433 9.703 1 93.62 27 TYR B C 1
ATOM 1576 O O . TYR B 1 27 ? 3.51 0.356 8.617 1 93.62 27 TYR B O 1
ATOM 1584 N N . ASP B 1 28 ? 3.377 -0.087 10.828 1 94.12 28 ASP B N 1
ATOM 1585 C CA . ASP B 1 28 ? 4.645 -0.812 10.844 1 94.12 28 ASP B CA 1
ATOM 1586 C C . ASP B 1 28 ? 4.59 -2.035 9.93 1 94.12 28 ASP B C 1
ATOM 1588 O O . ASP B 1 28 ? 5.551 -2.324 9.211 1 94.12 28 ASP B O 1
ATOM 1592 N N . LEU B 1 29 ? 3.516 -2.697 9.945 1 94.44 29 LEU B N 1
ATOM 1593 C CA . LEU B 1 29 ? 3.346 -3.879 9.102 1 94.44 29 LEU B CA 1
ATOM 1594 C C . LEU B 1 29 ? 3.34 -3.502 7.629 1 94.44 29 LEU B C 1
ATOM 1596 O O . LEU B 1 29 ? 3.975 -4.172 6.809 1 94.44 29 LEU B O 1
ATOM 1600 N N . LYS B 1 30 ? 2.652 -2.477 7.309 1 94.25 30 LYS B N 1
ATOM 1601 C CA . LYS B 1 30 ? 2.602 -2.027 5.918 1 94.25 30 LYS B CA 1
ATOM 1602 C C . LYS B 1 30 ? 3.986 -1.629 5.418 1 94.25 30 LYS B C 1
ATOM 1604 O O . LYS B 1 30 ? 4.359 -1.949 4.289 1 94.25 30 LYS B O 1
ATOM 1609 N N . ARG B 1 31 ? 4.711 -0.978 6.266 1 93.56 31 ARG B N 1
ATOM 1610 C CA . ARG B 1 31 ? 6.074 -0.591 5.922 1 93.56 31 ARG B CA 1
ATOM 1611 C C . ARG B 1 31 ?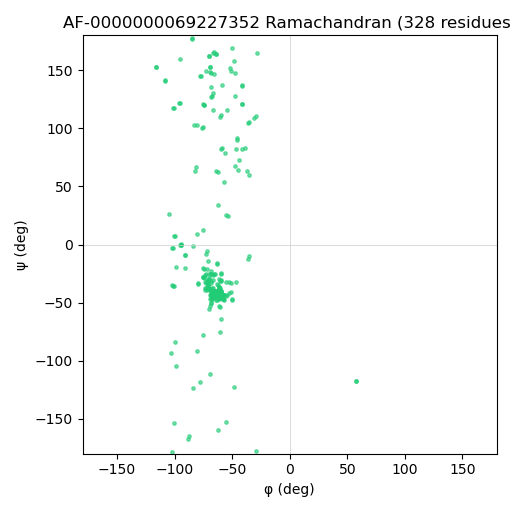 6.957 -1.818 5.723 1 93.56 31 ARG B C 1
ATOM 1613 O O . ARG B 1 31 ? 7.762 -1.864 4.789 1 93.56 31 ARG B O 1
ATOM 1620 N N . LYS B 1 32 ? 6.812 -2.729 6.613 1 96.44 32 LYS B N 1
ATOM 1621 C CA . LYS B 1 32 ? 7.59 -3.959 6.504 1 96.44 32 LYS B CA 1
ATOM 1622 C C . LYS B 1 32 ? 7.27 -4.699 5.207 1 96.44 32 LYS B C 1
ATOM 1624 O O . LYS B 1 32 ? 8.172 -5.176 4.52 1 96.44 32 LYS B O 1
ATOM 1629 N N . ILE B 1 33 ? 6.004 -4.73 4.879 1 96.75 33 ILE B N 1
ATOM 1630 C CA . ILE B 1 33 ? 5.566 -5.402 3.662 1 96.75 33 ILE B CA 1
ATOM 1631 C C . ILE B 1 33 ? 6.203 -4.734 2.445 1 96.75 33 ILE B C 1
ATOM 1633 O O . ILE B 1 33 ? 6.777 -5.41 1.588 1 96.75 33 ILE B O 1
ATOM 1637 N N . PHE B 1 34 ? 6.211 -3.498 2.43 1 93.5 34 PHE B N 1
ATOM 1638 C CA . PHE B 1 34 ? 6.711 -2.754 1.282 1 93.5 34 PHE B CA 1
ATOM 1639 C C . PHE B 1 34 ? 8.227 -2.879 1.175 1 93.5 34 PHE B C 1
ATOM 1641 O O . PHE B 1 34 ? 8.773 -2.9 0.072 1 93.5 34 PHE B O 1
ATOM 1648 N N . ASN B 1 35 ? 8.812 -2.99 2.291 1 95.19 35 ASN B N 1
ATOM 1649 C CA . ASN B 1 35 ? 10.273 -2.986 2.299 1 95.19 35 ASN B CA 1
ATOM 1650 C C . ASN B 1 35 ? 10.836 -4.398 2.186 1 95.19 35 ASN B C 1
ATOM 1652 O O . ASN B 1 35 ? 12.047 -4.578 2.027 1 95.19 35 ASN B O 1
ATOM 1656 N N . THR B 1 36 ? 9.984 -5.316 2.283 1 97.19 36 THR B N 1
ATOM 1657 C CA . THR B 1 36 ? 10.43 -6.699 2.178 1 97.19 36 THR B CA 1
ATOM 1658 C C . THR B 1 36 ? 10.758 -7.055 0.731 1 97.19 36 THR B C 1
ATOM 1660 O O . THR B 1 36 ? 9.914 -6.922 -0.154 1 97.19 36 THR B O 1
ATOM 1663 N N . LYS B 1 37 ? 11.984 -7.434 0.492 1 97.62 37 LYS B N 1
ATOM 1664 C CA . LYS B 1 37 ? 12.461 -7.871 -0.817 1 97.62 37 LYS B CA 1
ATOM 1665 C C . LYS B 1 37 ? 12.898 -9.328 -0.781 1 97.62 37 LYS B C 1
ATOM 1667 O O . LYS B 1 37 ? 13.305 -9.836 0.269 1 97.62 37 LYS B O 1
ATOM 1672 N N . GLN B 1 38 ? 12.812 -9.953 -1.871 1 97.38 38 GLN B N 1
ATOM 1673 C CA . GLN B 1 38 ? 13.211 -11.352 -1.932 1 97.38 38 GLN B CA 1
ATOM 1674 C C . GLN B 1 38 ? 14.68 -11.531 -1.575 1 97.38 38 GLN B C 1
ATOM 1676 O O . GLN B 1 38 ? 15.023 -12.328 -0.703 1 97.38 38 GLN B O 1
ATOM 1681 N N . GLY B 1 39 ? 15.539 -10.75 -2.303 1 96.56 39 GLY B N 1
ATOM 1682 C CA . GLY B 1 39 ? 16.969 -10.852 -2.031 1 96.56 39 GLY B CA 1
ATOM 1683 C C . GLY B 1 39 ? 17.516 -12.258 -2.205 1 96.56 39 GLY B C 1
ATOM 1684 O O . GLY B 1 39 ? 17.344 -12.859 -3.268 1 96.56 39 GLY B O 1
ATOM 1685 N N . SER B 1 40 ? 18.016 -12.828 -1.124 1 96.38 40 SER B N 1
ATOM 1686 C CA . SER B 1 40 ? 18.625 -14.148 -1.204 1 96.38 40 SER B CA 1
ATOM 1687 C C . SER B 1 40 ? 17.625 -15.242 -0.845 1 96.38 40 SER B C 1
ATOM 1689 O O . SER B 1 40 ? 17.953 -16.438 -0.938 1 96.38 40 SER B O 1
ATOM 1691 N N . LEU B 1 41 ? 16.5 -14.93 -0.543 1 97.31 41 LEU B N 1
ATOM 1692 C CA . LEU B 1 41 ? 15.492 -15.906 -0.146 1 97.31 41 LEU B CA 1
ATOM 1693 C C . LEU B 1 41 ? 14.922 -16.625 -1.364 1 97.31 41 LEU B C 1
ATOM 1695 O O . LEU B 1 41 ? 14.805 -16.031 -2.439 1 97.31 41 LEU B O 1
ATOM 1699 N N . SER B 1 42 ? 14.625 -17.859 -1.158 1 97.19 42 SER B N 1
ATOM 1700 C CA . SER B 1 42 ? 13.836 -18.531 -2.182 1 97.19 42 SER B CA 1
ATOM 1701 C C . SER B 1 42 ? 12.453 -17.906 -2.32 1 97.19 42 SER B C 1
ATOM 1703 O O . SER B 1 42 ? 12 -17.188 -1.428 1 97.19 42 SER B O 1
ATOM 1705 N N . VAL B 1 43 ? 11.766 -18.172 -3.391 1 97.62 43 VAL B N 1
ATOM 1706 C CA . VAL B 1 43 ? 10.414 -17.656 -3.598 1 97.62 43 VAL B CA 1
ATOM 1707 C C . VAL B 1 43 ? 9.5 -18.141 -2.475 1 97.62 43 VAL B C 1
ATOM 1709 O O . VAL B 1 43 ? 8.664 -17.375 -1.976 1 97.62 43 VAL B O 1
ATOM 1712 N N . ASN B 1 44 ? 9.672 -19.391 -2.086 1 97.56 44 ASN B N 1
ATOM 1713 C CA . ASN B 1 44 ? 8.875 -19.953 -1.007 1 97.56 44 ASN B CA 1
ATOM 1714 C C . ASN B 1 44 ? 9.094 -19.219 0.309 1 97.56 44 ASN B C 1
ATOM 1716 O O . ASN B 1 44 ? 8.133 -18.891 1.011 1 97.56 44 ASN B O 1
ATOM 1720 N N . ASP B 1 45 ? 10.328 -18.938 0.696 1 98.25 45 ASP B N 1
ATOM 1721 C CA . ASP B 1 45 ? 10.656 -18.25 1.942 1 98.25 45 ASP B CA 1
ATOM 1722 C C . ASP B 1 45 ? 10.172 -16.797 1.91 1 98.25 45 ASP B C 1
ATOM 1724 O O . ASP B 1 45 ? 9.617 -16.297 2.891 1 98.25 45 ASP B O 1
ATOM 1728 N N . TYR B 1 46 ? 10.453 -16.188 0.767 1 98.31 46 TYR B N 1
ATOM 1729 C CA . TYR B 1 46 ? 10.016 -14.812 0.564 1 98.31 46 TYR B CA 1
ATOM 1730 C C . TYR B 1 46 ? 8.5 -14.695 0.722 1 98.31 46 TYR B C 1
ATOM 1732 O O . TYR B 1 46 ? 8.008 -13.812 1.432 1 98.31 46 TYR B O 1
ATOM 1740 N N . PHE B 1 47 ? 7.781 -15.641 0.143 1 98.19 47 PHE B N 1
ATOM 1741 C CA . PHE B 1 47 ? 6.328 -15.68 0.243 1 98.19 47 PHE B CA 1
ATOM 1742 C C . PHE B 1 47 ? 5.891 -15.914 1.685 1 98.19 47 PHE B C 1
ATOM 1744 O O . PHE B 1 47 ? 4.914 -15.312 2.146 1 98.19 47 PHE B O 1
ATOM 1751 N N . GLY B 1 48 ? 6.59 -16.766 2.346 1 98.19 48 GLY B N 1
ATOM 1752 C CA . GLY B 1 48 ? 6.277 -17.031 3.74 1 98.19 48 GLY B CA 1
ATOM 1753 C C . GLY B 1 48 ? 6.367 -15.805 4.621 1 98.19 48 GLY B C 1
ATOM 1754 O O . GLY B 1 48 ? 5.5 -15.578 5.473 1 98.19 48 GLY B O 1
ATOM 1755 N N . VAL B 1 49 ? 7.359 -15 4.43 1 98.19 49 VAL B N 1
ATOM 1756 C CA . VAL B 1 49 ? 7.562 -13.773 5.199 1 98.19 49 VAL B CA 1
ATOM 1757 C C . VAL B 1 49 ? 6.41 -12.805 4.949 1 98.19 49 VAL B C 1
ATOM 1759 O O . VAL B 1 49 ? 5.801 -12.297 5.895 1 98.19 49 VAL B O 1
ATOM 1762 N N . LEU B 1 50 ? 6.043 -12.594 3.664 1 98.06 50 LEU B N 1
ATOM 1763 C CA . LEU B 1 50 ? 4.965 -11.672 3.311 1 98.06 50 LEU B CA 1
ATOM 1764 C C . LEU B 1 50 ? 3.629 -12.164 3.861 1 98.06 50 LEU B C 1
ATOM 1766 O O . LEU B 1 50 ? 2.844 -11.375 4.395 1 98.06 50 LEU B O 1
ATOM 1770 N N . ASN B 1 51 ? 3.459 -13.484 3.725 1 97 51 ASN B N 1
ATOM 1771 C CA . ASN B 1 51 ? 2.223 -14.07 4.23 1 97 51 ASN B CA 1
ATOM 1772 C C . ASN B 1 51 ? 2.068 -13.852 5.73 1 97 51 ASN B C 1
A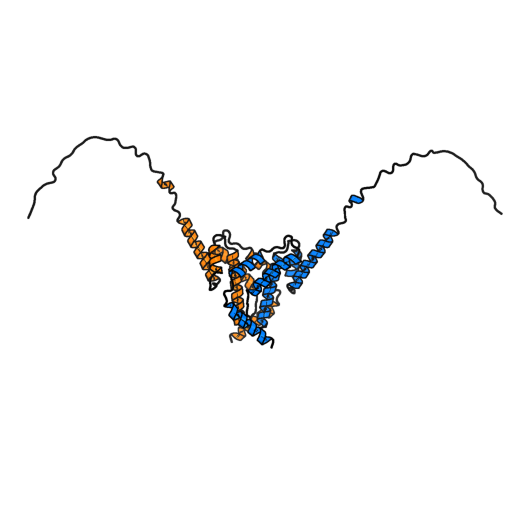TOM 1774 O O . ASN B 1 51 ? 0.96 -13.625 6.223 1 97 51 ASN B O 1
ATOM 1778 N N . GLY B 1 52 ? 3.172 -13.969 6.406 1 96.75 52 GLY B N 1
ATOM 1779 C CA . GLY B 1 52 ? 3.15 -13.68 7.832 1 96.75 52 GLY B CA 1
ATOM 1780 C C . GLY B 1 52 ? 2.688 -12.266 8.148 1 96.75 52 GLY B C 1
ATOM 1781 O O . GLY B 1 52 ? 1.845 -12.07 9.023 1 96.75 52 GLY B O 1
ATOM 1782 N N . PHE B 1 53 ? 3.178 -11.297 7.43 1 96.38 53 PHE B N 1
ATOM 1783 C CA . PHE B 1 53 ? 2.783 -9.906 7.613 1 96.38 53 PHE B CA 1
ATOM 1784 C C . PHE B 1 53 ? 1.317 -9.703 7.25 1 96.38 53 PHE B C 1
ATOM 1786 O O . PHE B 1 53 ? 0.591 -8.992 7.949 1 96.38 53 PHE B O 1
ATOM 1793 N N . TRP B 1 54 ? 0.829 -10.359 6.16 1 93.38 54 TRP B N 1
ATOM 1794 C CA . TRP B 1 54 ? -0.549 -10.219 5.703 1 93.38 54 TRP B CA 1
ATOM 1795 C C . TRP B 1 54 ? -1.526 -10.766 6.738 1 93.38 54 TRP B C 1
ATOM 1797 O O . TRP B 1 54 ? -2.553 -10.141 7.02 1 93.38 54 TRP B O 1
ATOM 1807 N N . ILE B 1 55 ? -1.192 -11.906 7.305 1 91.69 55 ILE B N 1
ATOM 1808 C CA . ILE B 1 55 ? -2.041 -12.523 8.32 1 91.69 55 ILE B CA 1
ATOM 1809 C C . ILE B 1 55 ? -2.164 -11.602 9.523 1 91.69 55 ILE B C 1
ATOM 1811 O O . ILE B 1 55 ? -3.264 -11.383 10.039 1 91.69 55 ILE B O 1
ATOM 1815 N N . GLU B 1 56 ? -1.048 -11.07 9.953 1 90.44 56 GLU B N 1
ATOM 1816 C CA . GLU B 1 56 ? -1.054 -10.141 11.078 1 90.44 56 GLU B CA 1
ATOM 1817 C C . GLU B 1 56 ? -1.877 -8.891 10.766 1 90.44 56 GLU B C 1
ATOM 1819 O O . GLU B 1 56 ? -2.664 -8.438 11.594 1 90.44 56 GLU B O 1
ATOM 1824 N N . LEU B 1 57 ? -1.716 -8.367 9.547 1 88.75 57 LEU B N 1
ATOM 1825 C CA . LEU B 1 57 ? -2.438 -7.172 9.133 1 88.75 57 LEU B CA 1
ATOM 1826 C C . LEU B 1 57 ? -3.939 -7.434 9.086 1 88.75 57 LEU B C 1
ATOM 1828 O O . LEU B 1 57 ? -4.734 -6.582 9.484 1 88.75 57 LEU B O 1
ATOM 1832 N N . ASP B 1 58 ? -4.324 -8.539 8.57 1 82.88 58 ASP B N 1
ATOM 1833 C CA . ASP B 1 58 ? -5.73 -8.922 8.469 1 82.88 58 ASP B CA 1
ATOM 1834 C C . ASP B 1 58 ? -6.387 -8.992 9.844 1 82.88 58 ASP B C 1
ATOM 1836 O O . ASP B 1 58 ? -7.574 -8.688 9.984 1 82.88 58 ASP B O 1
ATOM 1840 N N . GLN B 1 59 ? -5.621 -9.328 10.766 1 81.5 59 GLN B N 1
ATOM 1841 C CA . GLN B 1 59 ? -6.145 -9.422 12.125 1 81.5 59 GLN B CA 1
ATOM 1842 C C . GLN B 1 59 ? -6.469 -8.039 12.68 1 81.5 59 GLN B C 1
ATOM 1844 O O . GLN B 1 59 ? -7.379 -7.891 13.5 1 81.5 59 GLN B O 1
ATOM 1849 N N . HIS B 1 60 ? -5.664 -7.078 12.141 1 75.75 60 HIS B N 1
ATOM 1850 C CA . HIS B 1 60 ? -5.883 -5.707 12.594 1 75.75 60 HIS B CA 1
ATOM 1851 C C . HIS B 1 60 ? -7.082 -5.078 11.891 1 75.75 60 HIS B C 1
ATOM 1853 O O . HIS B 1 60 ? -7.691 -4.141 12.414 1 75.75 60 HIS B O 1
ATOM 1859 N N . HIS B 1 61 ? -7.211 -5.551 10.609 1 67.75 61 HIS B N 1
ATOM 1860 C CA . HIS B 1 61 ? -8.273 -4.969 9.797 1 67.75 61 HIS B CA 1
ATOM 1861 C C . HIS B 1 61 ? -9.617 -5.625 10.094 1 67.75 61 HIS B C 1
ATOM 1863 O O . HIS B 1 61 ? -9.781 -6.832 9.898 1 67.75 61 HIS B O 1
ATOM 1869 N N . ASN B 1 62 ? -10.078 -5.547 11.094 1 61.97 62 ASN B N 1
ATOM 1870 C CA . ASN B 1 62 ? -11.406 -6.098 11.352 1 61.97 62 ASN B CA 1
ATOM 1871 C C . ASN B 1 62 ? -12.469 -5.418 10.492 1 61.97 62 ASN B C 1
ATOM 1873 O O . ASN B 1 62 ? -13.328 -4.707 11.008 1 61.97 62 ASN B O 1
ATOM 1877 N N . LEU B 1 63 ? -12.297 -5.582 9.141 1 62.66 63 LEU B N 1
ATOM 1878 C CA . LEU B 1 63 ? -13.242 -4.906 8.258 1 62.66 63 LEU B CA 1
ATOM 1879 C C . LEU B 1 63 ? -14.586 -5.629 8.25 1 62.66 63 LEU B C 1
ATOM 1881 O O . LEU B 1 63 ? -14.648 -6.824 7.945 1 62.66 63 LEU B O 1
ATOM 1885 N N . LYS B 1 64 ? -15.469 -5.121 8.938 1 63.03 64 LYS B N 1
ATOM 1886 C CA . LYS B 1 64 ? -16.797 -5.715 9.008 1 63.03 64 LYS B CA 1
ATOM 1887 C C . LYS B 1 64 ? -17.656 -5.277 7.82 1 63.03 64 LYS B C 1
ATOM 1889 O O . LYS B 1 64 ? -17.969 -4.094 7.676 1 63.03 64 LYS B O 1
ATOM 1894 N N . MET B 1 65 ? -17.797 -6.113 6.93 1 71.06 65 MET B N 1
ATOM 1895 C CA . MET B 1 65 ? -18.688 -5.848 5.789 1 71.06 65 MET B CA 1
ATOM 1896 C C . MET B 1 65 ? -19.938 -6.703 5.867 1 71.06 65 MET B C 1
ATOM 1898 O O . MET B 1 65 ? -19.938 -7.781 6.461 1 71.06 65 MET B O 1
ATOM 1902 N N . GLU B 1 66 ? -21.031 -6.164 5.516 1 71.94 66 GLU B N 1
ATOM 1903 C CA . GLU B 1 66 ? -22.312 -6.812 5.73 1 71.94 66 GLU B CA 1
ATOM 1904 C C . GLU B 1 66 ? -22.844 -7.438 4.441 1 71.94 66 GLU B C 1
ATOM 1906 O O . GLU B 1 66 ? -23.5 -8.477 4.473 1 71.94 66 GLU B O 1
ATOM 1911 N N . PHE B 1 67 ? -22.609 -6.852 3.402 1 76.94 67 PHE B N 1
ATOM 1912 C CA . PHE B 1 67 ? -23.203 -7.285 2.137 1 76.94 67 PHE B CA 1
ATOM 1913 C C . PHE B 1 67 ? -22.234 -8.188 1.377 1 76.94 67 PHE B C 1
ATOM 1915 O O . PHE B 1 67 ? -21.094 -7.805 1.117 1 76.94 67 PHE B O 1
ATOM 1922 N N . GLY B 1 68 ? -22.656 -9.32 1.108 1 75.12 68 GLY B N 1
ATOM 1923 C CA . GLY B 1 68 ? -21.844 -10.367 0.499 1 75.12 68 GLY B CA 1
ATOM 1924 C C . GLY B 1 68 ? -21.109 -9.898 -0.748 1 75.12 68 GLY B C 1
ATOM 1925 O O . GLY B 1 68 ? -19.922 -10.156 -0.908 1 75.12 68 GLY B O 1
ATOM 1926 N N . LYS B 1 69 ? -21.875 -9.242 -1.573 1 76.56 69 LYS B N 1
ATOM 1927 C CA . LYS B 1 69 ? -21.25 -8.789 -2.818 1 76.56 69 LYS B CA 1
ATOM 1928 C C . LYS B 1 69 ? -20.125 -7.793 -2.545 1 76.56 69 LYS B C 1
ATOM 1930 O O . LYS B 1 69 ? -19.109 -7.805 -3.234 1 76.56 69 LYS B O 1
ATOM 1935 N N . ASP B 1 70 ? -20.281 -7.008 -1.536 1 78 70 ASP B N 1
ATOM 1936 C CA . ASP B 1 70 ? -19.266 -6.016 -1.185 1 78 70 ASP B CA 1
ATOM 1937 C C . ASP B 1 70 ? -18.047 -6.676 -0.556 1 78 70 ASP B C 1
ATOM 1939 O O . ASP B 1 70 ? -16.922 -6.234 -0.772 1 78 70 ASP B O 1
ATOM 1943 N N . ILE B 1 71 ? -18.281 -7.719 0.126 1 78.44 71 ILE B N 1
ATOM 1944 C CA . ILE B 1 71 ? -17.188 -8.484 0.719 1 78.44 71 ILE B CA 1
ATOM 1945 C C . ILE B 1 71 ? -16.328 -9.094 -0.385 1 78.44 71 ILE B C 1
ATOM 1947 O O . ILE B 1 71 ? -15.102 -9.062 -0.311 1 78.44 71 ILE B O 1
ATOM 1951 N N . SER B 1 72 ? -17.047 -9.617 -1.361 1 79.06 72 SER B N 1
ATOM 1952 C CA . SER B 1 72 ? -16.328 -10.219 -2.482 1 79.06 72 SER B CA 1
ATOM 1953 C C . SER B 1 72 ? -15.484 -9.188 -3.219 1 79.06 72 SER B C 1
ATOM 1955 O O . SER B 1 72 ? -14.352 -9.477 -3.617 1 79.06 72 SER B O 1
ATOM 1957 N N . THR B 1 73 ? -16.047 -8.047 -3.354 1 77.62 73 THR B N 1
ATOM 1958 C CA . THR B 1 73 ? -15.32 -6.973 -4.027 1 77.62 73 THR B CA 1
ATOM 1959 C C . THR B 1 73 ? -14.094 -6.555 -3.225 1 77.62 73 THR B C 1
ATOM 1961 O O . THR B 1 73 ? -13.008 -6.371 -3.787 1 77.62 73 THR B O 1
ATOM 1964 N N . LEU B 1 74 ? -14.219 -6.449 -1.964 1 78.5 74 LEU B N 1
ATOM 1965 C CA . LEU B 1 74 ? -13.102 -6.09 -1.099 1 78.5 74 LEU B CA 1
ATOM 1966 C C . LEU B 1 74 ? -12.008 -7.152 -1.162 1 78.5 74 LEU B C 1
ATOM 1968 O O . LEU B 1 74 ? -10.82 -6.82 -1.205 1 78.5 74 LEU B O 1
ATOM 1972 N N . ASN B 1 75 ? -12.484 -8.359 -1.157 1 80.94 75 ASN B N 1
ATOM 1973 C CA . ASN B 1 75 ? -11.523 -9.453 -1.207 1 80.94 75 ASN B CA 1
ATOM 1974 C C . ASN B 1 75 ? -10.695 -9.414 -2.484 1 80.94 75 ASN B C 1
ATOM 1976 O O . ASN B 1 75 ? -9.5 -9.727 -2.463 1 80.94 75 ASN B O 1
ATOM 1980 N N . ILE B 1 76 ? -11.305 -9.055 -3.523 1 81.12 76 ILE B N 1
ATOM 1981 C CA . ILE B 1 76 ? -10.602 -8.945 -4.801 1 81.12 76 ILE B CA 1
ATOM 1982 C C . ILE B 1 76 ? -9.555 -7.844 -4.723 1 81.12 76 ILE B C 1
ATOM 1984 O O . ILE B 1 76 ? -8.43 -8.016 -5.199 1 81.12 76 ILE B O 1
ATOM 1988 N N . VAL B 1 77 ? -9.891 -6.793 -4.109 1 81.19 77 VAL B N 1
ATOM 1989 C CA . VAL B 1 77 ? -8.984 -5.656 -3.986 1 81.19 77 VAL B CA 1
ATOM 1990 C C . VAL B 1 77 ? -7.812 -6.023 -3.076 1 81.19 77 VAL B C 1
ATOM 1992 O O . VAL B 1 77 ? -6.656 -5.727 -3.391 1 81.19 77 VAL B O 1
ATOM 1995 N N . VAL B 1 78 ? -8.109 -6.656 -2.014 1 84.81 78 VAL B N 1
ATOM 1996 C CA . VAL B 1 78 ? -7.09 -7.047 -1.05 1 84.81 78 VAL B CA 1
ATOM 1997 C C . VAL B 1 78 ? -6.121 -8.039 -1.694 1 84.81 78 VAL B C 1
ATOM 1999 O O . VAL B 1 78 ? -4.906 -7.922 -1.531 1 84.81 78 VAL B O 1
ATOM 2002 N N . GLU B 1 79 ? -6.656 -8.953 -2.4 1 88.88 79 GLU B N 1
ATOM 2003 C CA . GLU B 1 79 ? -5.816 -9.953 -3.059 1 88.88 79 GLU B CA 1
ATOM 2004 C C . GLU B 1 79 ? -4.918 -9.305 -4.113 1 88.88 79 GLU B C 1
ATOM 2006 O O . GLU B 1 79 ? -3.748 -9.672 -4.238 1 88.88 79 GLU B O 1
ATOM 2011 N N . ARG B 1 80 ? -5.492 -8.445 -4.828 1 88.94 80 ARG B N 1
ATOM 2012 C CA . ARG B 1 80 ? -4.707 -7.711 -5.82 1 88.94 80 ARG B CA 1
ATOM 2013 C C . ARG B 1 80 ? -3.543 -6.98 -5.16 1 88.94 80 ARG B C 1
ATOM 2015 O O . ARG B 1 80 ? -2.418 -7.016 -5.664 1 88.94 80 ARG B O 1
ATOM 2022 N N . ASP B 1 81 ? -3.793 -6.379 -4.074 1 90.81 81 ASP B N 1
ATOM 2023 C CA . ASP B 1 81 ? -2.744 -5.652 -3.367 1 90.81 81 ASP B CA 1
ATOM 2024 C C . ASP B 1 81 ? -1.648 -6.598 -2.885 1 90.81 81 ASP B C 1
ATOM 2026 O O . ASP B 1 81 ? -0.465 -6.258 -2.92 1 90.81 81 ASP B O 1
ATOM 2030 N N . LYS B 1 82 ? -2.08 -7.703 -2.398 1 95.06 82 LYS B N 1
ATOM 2031 C CA . LYS B 1 82 ? -1.108 -8.703 -1.964 1 95.06 82 LYS B CA 1
ATOM 2032 C C . LYS B 1 82 ? -0.245 -9.172 -3.131 1 95.06 82 LYS B C 1
ATOM 2034 O O . LYS B 1 82 ? 0.962 -9.367 -2.977 1 95.06 82 LYS B O 1
ATOM 2039 N N . ILE B 1 83 ? -0.875 -9.328 -4.254 1 96.75 83 ILE B N 1
ATOM 2040 C CA . ILE B 1 83 ? -0.145 -9.727 -5.453 1 96.75 83 ILE B CA 1
ATOM 2041 C C . ILE B 1 83 ? 0.86 -8.641 -5.832 1 96.75 83 ILE B C 1
ATOM 2043 O O . ILE B 1 83 ? 2.012 -8.938 -6.156 1 96.75 83 ILE B O 1
ATOM 2047 N N . PHE B 1 84 ? 0.471 -7.418 -5.754 1 95.69 84 PHE B N 1
ATOM 2048 C CA . PHE B 1 84 ? 1.364 -6.309 -6.062 1 95.69 84 PHE B CA 1
ATOM 2049 C C . PHE B 1 84 ? 2.551 -6.285 -5.105 1 95.69 84 PHE B C 1
ATOM 2051 O O . PHE B 1 84 ? 3.689 -6.07 -5.527 1 95.69 84 PHE B O 1
ATOM 2058 N N . ASP B 1 85 ? 2.307 -6.508 -3.812 1 96.81 85 ASP B N 1
ATOM 2059 C CA . ASP B 1 85 ? 3.377 -6.574 -2.822 1 96.81 85 ASP B CA 1
ATOM 2060 C C . ASP B 1 85 ? 4.383 -7.668 -3.176 1 96.81 85 ASP B C 1
ATOM 2062 O O . ASP B 1 85 ? 5.594 -7.449 -3.109 1 96.81 85 ASP B O 1
ATOM 2066 N N . LEU B 1 86 ? 3.816 -8.781 -3.506 1 98.06 86 LEU B N 1
ATOM 2067 C CA . LEU B 1 86 ? 4.645 -9.938 -3.842 1 98.06 86 LEU B CA 1
ATOM 2068 C C . LEU B 1 86 ? 5.523 -9.641 -5.055 1 98.06 86 LEU B C 1
ATOM 2070 O O . LEU B 1 86 ? 6.727 -9.898 -5.027 1 98.06 86 LEU B O 1
ATOM 2074 N N . LEU B 1 87 ? 4.98 -9.055 -6.078 1 97.31 87 LEU B N 1
ATOM 2075 C CA . LEU B 1 87 ? 5.684 -8.789 -7.328 1 97.31 87 LEU B CA 1
ATOM 2076 C C . LEU B 1 87 ? 6.73 -7.695 -7.141 1 97.31 87 LEU B C 1
ATOM 2078 O O . LEU B 1 87 ? 7.805 -7.75 -7.742 1 97.31 87 LEU B O 1
ATOM 2082 N N . ALA B 1 88 ? 6.422 -6.766 -6.312 1 96.31 88 ALA B N 1
ATOM 2083 C CA . ALA B 1 88 ? 7.277 -5.598 -6.129 1 96.31 88 ALA B CA 1
ATOM 2084 C C . ALA B 1 88 ? 8.594 -5.98 -5.461 1 96.31 88 ALA B C 1
ATOM 2086 O O . ALA B 1 88 ? 9.602 -5.285 -5.617 1 96.31 88 ALA B O 1
ATOM 2087 N N . GLY B 1 89 ? 8.586 -7.039 -4.734 1 97.25 89 GLY B N 1
ATOM 2088 C CA . GLY B 1 89 ? 9.773 -7.398 -3.973 1 97.25 89 GLY B CA 1
ATOM 2089 C C . GLY B 1 89 ? 10.578 -8.508 -4.617 1 97.25 89 GLY B C 1
ATOM 2090 O O . GLY B 1 89 ? 11.656 -8.859 -4.133 1 97.25 89 GLY B O 1
ATOM 2091 N N . LEU B 1 90 ? 10.102 -9.039 -5.703 1 96.75 90 LEU B N 1
ATOM 2092 C CA . LEU B 1 90 ? 10.82 -10.109 -6.387 1 96.75 90 LEU B CA 1
ATOM 2093 C C . LEU B 1 90 ? 12.102 -9.586 -7.023 1 96.75 90 LEU B C 1
ATOM 2095 O O . LEU B 1 90 ? 12.172 -8.414 -7.406 1 96.75 90 LEU B O 1
ATOM 2099 N N . ASN B 1 91 ? 13.023 -10.461 -7.145 1 96.25 91 ASN B N 1
ATOM 2100 C CA . ASN B 1 91 ? 14.281 -10.102 -7.801 1 96.25 91 ASN B CA 1
ATOM 2101 C C . ASN B 1 91 ? 14.07 -9.789 -9.281 1 96.25 91 ASN B C 1
ATOM 2103 O O . ASN B 1 91 ? 13.07 -10.195 -9.867 1 96.25 91 ASN B O 1
ATOM 2107 N N . THR B 1 92 ? 15.039 -9.18 -9.898 1 94.81 92 THR B N 1
ATOM 2108 C CA . THR B 1 92 ? 14.961 -8.688 -11.266 1 94.81 92 THR B CA 1
ATOM 2109 C C . THR B 1 92 ? 14.82 -9.852 -12.25 1 94.81 92 THR B C 1
ATOM 2111 O O . THR B 1 92 ? 14.281 -9.68 -13.352 1 94.81 92 THR B O 1
ATOM 2114 N N . GLU B 1 93 ? 15.273 -10.992 -11.891 1 92.94 93 GLU B N 1
ATOM 2115 C CA . GLU B 1 93 ? 15.188 -12.164 -12.758 1 92.94 93 GLU B CA 1
ATOM 2116 C C . GLU B 1 93 ? 13.734 -12.539 -13.039 1 92.94 93 GLU B C 1
ATOM 2118 O O . GLU B 1 93 ? 13.445 -13.273 -13.984 1 92.94 93 GLU B O 1
ATOM 2123 N N . PHE B 1 94 ? 12.852 -12.008 -12.25 1 95.62 94 PHE B N 1
ATOM 2124 C CA . PHE B 1 94 ? 11.438 -12.352 -12.391 1 95.62 94 PHE B CA 1
ATOM 2125 C C . PHE B 1 94 ? 10.695 -11.258 -13.148 1 95.62 94 PHE B C 1
ATOM 2127 O O . PHE B 1 94 ? 9.469 -11.305 -13.266 1 95.62 94 PHE B O 1
ATOM 2134 N N . ASP B 1 95 ? 11.328 -10.281 -13.695 1 94.62 95 ASP B N 1
ATOM 2135 C CA . ASP B 1 95 ? 10.695 -9.18 -14.422 1 94.62 95 ASP B CA 1
ATOM 2136 C C . ASP B 1 95 ? 9.805 -9.703 -15.547 1 94.62 95 ASP B C 1
ATOM 2138 O O . ASP B 1 95 ? 8.688 -9.234 -15.727 1 94.62 95 ASP B O 1
ATOM 2142 N N . PRO B 1 96 ? 10.266 -10.664 -16.297 1 93.94 96 PRO B N 1
ATOM 2143 C CA . PRO B 1 96 ? 9.391 -11.18 -17.359 1 93.94 96 PRO B CA 1
ATOM 2144 C C . PRO B 1 96 ? 8.094 -11.766 -16.812 1 93.94 96 PRO B C 1
ATOM 2146 O O . PRO B 1 96 ? 7.035 -11.609 -17.438 1 93.94 96 PRO B O 1
ATOM 2149 N N . ILE B 1 97 ? 8.164 -12.438 -15.68 1 94 97 ILE B N 1
ATOM 2150 C CA . ILE B 1 97 ? 6.988 -13.039 -15.062 1 94 97 ILE B CA 1
ATOM 2151 C C . ILE B 1 97 ? 6.039 -11.938 -14.586 1 94 97 ILE B C 1
ATOM 2153 O O . ILE B 1 97 ? 4.816 -12.086 -14.672 1 94 97 ILE B O 1
ATOM 2157 N N . GLN B 1 98 ? 6.625 -10.914 -14.055 1 95.19 98 GLN B N 1
ATOM 2158 C CA . GLN B 1 98 ? 5.824 -9.773 -13.625 1 95.19 98 GLN B CA 1
ATOM 2159 C C . GLN B 1 98 ? 5.016 -9.203 -14.789 1 95.19 98 GLN B C 1
ATOM 2161 O O . GLN B 1 98 ? 3.812 -8.969 -14.656 1 95.19 98 GLN B O 1
ATOM 2166 N N . VAL B 1 99 ? 5.66 -9.008 -15.906 1 93.25 99 VAL B N 1
ATOM 2167 C CA . VAL B 1 99 ? 5.016 -8.477 -17.094 1 93.25 99 VAL B CA 1
ATOM 2168 C C . VAL B 1 99 ? 3.922 -9.43 -17.562 1 93.25 99 VAL B C 1
ATOM 2170 O O . VAL B 1 99 ? 2.82 -9 -17.922 1 93.25 99 VAL B O 1
ATOM 2173 N N . GLN B 1 100 ? 4.211 -10.695 -17.562 1 94.12 100 GLN B N 1
ATOM 2174 C CA . GLN B 1 100 ? 3.264 -11.719 -17.984 1 94.12 100 GLN B CA 1
ATOM 2175 C C . GLN B 1 100 ? 2.018 -11.719 -17.109 1 94.12 100 GLN B C 1
ATOM 2177 O O . GLN B 1 100 ? 0.894 -11.766 -17.625 1 94.12 100 GLN B O 1
ATOM 2182 N N . ILE B 1 101 ? 2.264 -11.664 -15.805 1 95.56 101 ILE B N 1
ATOM 2183 C CA . ILE B 1 101 ? 1.173 -11.719 -14.836 1 95.56 101 ILE B CA 1
ATOM 2184 C C . ILE B 1 101 ? 0.295 -10.477 -14.977 1 95.56 101 ILE B C 1
ATOM 2186 O O . ILE B 1 101 ? -0.932 -10.578 -15.047 1 95.56 101 ILE B O 1
ATOM 2190 N N . LEU B 1 102 ? 0.897 -9.352 -15.125 1 94 102 LEU B N 1
ATOM 2191 C CA . LEU B 1 102 ? 0.18 -8.086 -15.172 1 94 102 LEU B CA 1
ATOM 2192 C C . LEU B 1 102 ? -0.523 -7.91 -16.516 1 94 102 LEU B C 1
ATOM 2194 O O . LEU B 1 102 ? -1.478 -7.137 -16.625 1 94 102 LEU B O 1
ATOM 2198 N N . GLY B 1 103 ? -0.115 -8.594 -17.5 1 91.06 103 GLY B N 1
ATOM 2199 C CA . GLY B 1 103 ? -0.681 -8.492 -18.828 1 91.06 103 GLY B CA 1
ATOM 2200 C C . GLY B 1 103 ? -1.757 -9.523 -19.109 1 91.06 103 GLY B C 1
ATOM 2201 O O . GLY B 1 103 ? -2.369 -9.523 -20.172 1 91.06 103 GLY B O 1
ATOM 2202 N N . LYS B 1 104 ? -2.062 -10.359 -18.203 1 90.75 104 LYS B N 1
ATOM 2203 C CA . LYS B 1 104 ? -3.041 -11.422 -18.406 1 90.75 104 LYS B CA 1
ATOM 2204 C C . LYS B 1 104 ? -4.449 -10.852 -18.547 1 90.75 104 LYS B C 1
ATOM 2206 O O . LYS B 1 104 ? -4.805 -9.891 -17.859 1 90.75 104 LYS B O 1
ATOM 2211 N N . GLU B 1 105 ? -5.156 -11.523 -19.297 1 85.69 105 GLU B N 1
ATOM 2212 C CA . GLU B 1 105 ? -6.543 -11.117 -19.5 1 85.69 105 GLU B CA 1
ATOM 2213 C C . GLU B 1 105 ? -7.371 -11.32 -18.234 1 85.69 105 GLU B C 1
ATOM 2215 O O . GLU B 1 105 ? -8.125 -10.43 -17.844 1 85.69 105 GLU B O 1
ATOM 2220 N N . LYS B 1 106 ? -7.195 -12.523 -17.766 1 87.56 106 LYS B N 1
ATOM 2221 C CA . LYS B 1 106 ? -7.773 -12.789 -16.453 1 87.56 106 LYS B CA 1
ATOM 2222 C C . LYS B 1 106 ? -6.703 -12.734 -15.359 1 87.56 106 LYS B C 1
ATOM 2224 O O . LYS B 1 106 ? -5.777 -13.547 -15.352 1 87.56 106 LYS B O 1
ATOM 2229 N N . PHE B 1 107 ? -6.906 -11.836 -14.523 1 89.06 107 PHE B N 1
ATOM 2230 C CA . PHE B 1 107 ? -5.898 -11.656 -13.484 1 89.06 107 PHE B CA 1
ATOM 2231 C C . PHE B 1 107 ? -5.879 -12.852 -12.539 1 89.06 107 PHE B C 1
ATOM 2233 O O . PHE B 1 107 ? -6.93 -13.281 -12.047 1 89.06 107 PHE B O 1
ATOM 2240 N N . PRO B 1 108 ? -4.777 -13.422 -12.328 1 93.12 108 PRO B N 1
ATOM 2241 C CA . PRO B 1 108 ? -4.672 -14.602 -11.477 1 93.12 108 PRO B CA 1
ATOM 2242 C C . PRO B 1 108 ? -4.895 -14.281 -10 1 93.12 108 PRO B C 1
ATOM 2244 O O . PRO B 1 108 ? -4.871 -13.109 -9.609 1 93.12 108 PRO B O 1
ATOM 2247 N N . ASP B 1 109 ? -5.172 -15.281 -9.234 1 92.81 109 ASP B N 1
ATOM 2248 C CA . ASP B 1 109 ? -5.227 -15.094 -7.789 1 92.81 109 ASP B CA 1
ATOM 2249 C C . ASP B 1 109 ? -3.838 -15.211 -7.164 1 92.81 109 ASP B C 1
ATOM 2251 O O . ASP B 1 109 ? -2.865 -15.516 -7.859 1 92.81 109 ASP B O 1
ATOM 2255 N N . LEU B 1 110 ? -3.754 -15 -5.914 1 95.69 110 LEU B N 1
ATOM 2256 C CA . LEU B 1 110 ? -2.477 -14.93 -5.215 1 95.69 110 LEU B CA 1
ATOM 2257 C C . LEU B 1 110 ? -1.743 -16.266 -5.277 1 95.69 110 LEU B C 1
ATOM 2259 O O . LEU B 1 110 ? -0.532 -16.297 -5.508 1 95.69 110 LEU B O 1
ATOM 2263 N N . ASN B 1 111 ? -2.438 -17.344 -5.074 1 95.56 111 ASN B N 1
ATOM 2264 C CA . ASN B 1 111 ? -1.82 -18.656 -5.109 1 95.56 111 ASN B CA 1
ATOM 2265 C C . ASN B 1 111 ? -1.278 -18.984 -6.496 1 95.56 111 ASN B C 1
ATOM 2267 O O . ASN B 1 111 ? -0.197 -19.562 -6.621 1 95.56 111 ASN B O 1
ATOM 2271 N N . GLU B 1 112 ? -2.023 -18.641 -7.488 1 96.56 112 GLU B N 1
ATOM 2272 C CA . GLU B 1 112 ? -1.569 -18.844 -8.859 1 96.56 112 GLU B CA 1
ATOM 2273 C C . GLU B 1 112 ? -0.283 -18.078 -9.141 1 96.56 112 GLU B C 1
ATOM 2275 O O . GLU B 1 112 ? 0.648 -18.609 -9.742 1 96.56 112 GLU B O 1
ATOM 2280 N N . VAL B 1 113 ? -0.223 -16.859 -8.734 1 97.31 113 VAL B N 1
ATOM 2281 C CA . VAL B 1 113 ? 0.96 -16.031 -8.938 1 97.31 113 VAL B CA 1
ATOM 2282 C C . VAL B 1 113 ? 2.156 -16.641 -8.219 1 97.31 113 VAL B C 1
ATOM 2284 O O . VAL B 1 113 ? 3.256 -16.719 -8.773 1 97.31 113 VAL B O 1
ATOM 2287 N N . PHE B 1 114 ? 1.929 -17.156 -7.02 1 97.69 114 PHE B N 1
ATOM 2288 C CA . PHE B 1 114 ? 2.975 -17.812 -6.246 1 97.69 114 PHE B CA 1
ATOM 2289 C C . PHE B 1 114 ? 3.506 -19.031 -6.988 1 97.69 114 PHE B C 1
ATOM 2291 O O . PHE B 1 114 ? 4.719 -19.234 -7.09 1 97.69 114 PHE B O 1
ATOM 2298 N N . TYR B 1 115 ? 2.615 -19.734 -7.496 1 96.69 115 TYR B N 1
ATOM 2299 C CA . TYR B 1 115 ? 3.008 -20.953 -8.203 1 96.69 115 TYR B CA 1
ATOM 2300 C C . TYR B 1 115 ? 3.793 -20.625 -9.461 1 96.69 115 TYR B C 1
ATOM 2302 O O . TYR B 1 115 ? 4.77 -21.312 -9.789 1 96.69 115 TYR B O 1
ATOM 2310 N N . ILE B 1 116 ? 3.375 -19.594 -10.203 1 96.81 116 ILE B N 1
ATOM 2311 C CA . ILE B 1 116 ? 4.082 -19.172 -11.406 1 96.81 116 ILE B CA 1
ATOM 2312 C C . ILE B 1 116 ? 5.512 -18.766 -11.047 1 96.81 116 ILE B C 1
ATOM 2314 O O . ILE B 1 116 ? 6.465 -19.188 -11.703 1 96.81 116 ILE B O 1
ATOM 2318 N N . ALA B 1 117 ? 5.668 -18 -10.008 1 97 117 ALA B N 1
ATOM 2319 C CA . ALA B 1 117 ? 6.984 -17.531 -9.578 1 97 117 ALA B CA 1
ATOM 2320 C C . ALA B 1 117 ? 7.848 -18.703 -9.117 1 97 117 ALA B C 1
ATOM 2322 O O . ALA B 1 117 ? 9.031 -18.781 -9.445 1 97 117 ALA B O 1
ATOM 2323 N N . ARG B 1 118 ? 7.254 -19.578 -8.328 1 96.06 118 ARG B N 1
ATOM 2324 C CA . ARG B 1 118 ? 7.977 -20.734 -7.805 1 96.06 118 ARG B CA 1
ATOM 2325 C C . ARG B 1 118 ? 8.438 -21.656 -8.938 1 96.06 118 ARG B C 1
ATOM 2327 O O . ARG B 1 118 ? 9.562 -22.156 -8.922 1 96.06 118 ARG B O 1
ATOM 2334 N N . SER B 1 119 ? 7.574 -21.922 -9.891 1 95.25 119 SER B N 1
ATOM 2335 C CA . SER B 1 119 ? 7.914 -22.734 -11.055 1 95.25 119 SER B CA 1
ATOM 2336 C C . SER B 1 119 ? 9.078 -22.125 -11.828 1 95.25 119 SER B C 1
ATOM 2338 O O . SER B 1 119 ? 9.977 -22.859 -12.281 1 95.25 119 SER B O 1
ATOM 2340 N N . GLU B 1 120 ? 9.023 -20.844 -12 1 94.31 120 GLU B N 1
ATOM 2341 C CA . GLU B 1 120 ? 10.117 -20.156 -12.688 1 94.31 120 GLU B CA 1
ATOM 2342 C C . GLU B 1 120 ? 11.43 -20.328 -11.938 1 94.31 120 GLU B C 1
ATOM 2344 O O . GLU B 1 120 ? 12.484 -20.531 -12.555 1 94.31 120 GLU B O 1
ATOM 2349 N N . GLU B 1 121 ? 11.453 -20.219 -10.672 1 93.94 121 GLU B N 1
ATOM 2350 C CA . GLU B 1 121 ? 12.648 -20.406 -9.859 1 93.94 121 GLU B CA 1
ATOM 2351 C C . GLU B 1 121 ? 13.219 -21.812 -10.023 1 93.94 121 GLU B C 1
ATOM 2353 O O . GLU B 1 121 ? 14.43 -21.984 -10.172 1 93.94 121 GLU B O 1
ATOM 2358 N N . THR B 1 122 ? 12.312 -22.781 -10.023 1 92.5 122 THR B N 1
ATOM 2359 C CA . THR B 1 122 ? 12.703 -24.188 -10.164 1 92.5 122 THR B CA 1
ATOM 2360 C C . THR B 1 122 ? 13.336 -24.422 -11.539 1 92.5 122 THR B C 1
ATOM 2362 O O . THR B 1 122 ? 14.352 -25.109 -11.641 1 92.5 122 THR B O 1
ATOM 2365 N N . CYS B 1 123 ? 12.703 -23.875 -12.547 1 90.38 123 CYS B N 1
ATOM 2366 C CA . CYS B 1 123 ? 13.203 -24.031 -13.914 1 90.38 123 CYS B CA 1
ATOM 2367 C C . CYS B 1 123 ? 14.586 -23.391 -14.062 1 90.38 123 CYS B C 1
ATOM 2369 O O . CYS B 1 123 ? 15.477 -23.984 -14.68 1 90.38 123 CYS B O 1
ATOM 2371 N N . ARG B 1 124 ? 14.766 -22.344 -13.516 1 89.38 124 ARG B N 1
ATOM 2372 C CA . ARG B 1 124 ? 16.047 -21.641 -13.594 1 89.38 124 ARG B CA 1
ATOM 2373 C C . ARG B 1 124 ? 17.141 -22.391 -12.852 1 89.38 124 ARG B C 1
ATOM 2375 O O . ARG B 1 124 ? 18.281 -22.422 -13.297 1 89.38 124 ARG B O 1
ATOM 2382 N N . GLN B 1 125 ? 16.797 -22.859 -11.734 1 86.81 125 GLN B N 1
ATOM 2383 C CA . GLN B 1 125 ? 17.75 -23.656 -10.961 1 86.81 125 GLN B CA 1
ATOM 2384 C C . GLN B 1 125 ? 18.172 -24.906 -11.719 1 86.81 125 GLN B C 1
ATOM 2386 O O . GLN B 1 125 ? 19.328 -25.312 -11.664 1 86.81 125 GLN B O 1
ATOM 2391 N N . ALA B 1 126 ? 17.266 -25.484 -12.375 1 86 126 ALA B N 1
ATOM 2392 C CA . ALA B 1 126 ? 17.531 -26.688 -13.172 1 86 126 ALA B CA 1
ATOM 2393 C C . ALA B 1 126 ? 18.453 -26.359 -14.352 1 86 126 ALA B C 1
ATOM 2395 O O . ALA B 1 126 ? 19.328 -27.156 -14.695 1 86 126 ALA B O 1
ATOM 2396 N N . MET B 1 127 ? 18.266 -25.25 -14.914 1 83.81 127 MET B N 1
ATOM 2397 C CA . MET B 1 127 ? 19.062 -24.828 -16.062 1 83.81 127 MET B CA 1
ATOM 2398 C C . MET B 1 127 ? 20.484 -24.484 -15.633 1 83.81 127 MET B C 1
ATOM 2400 O O . MET B 1 127 ? 21.438 -24.719 -16.375 1 83.81 127 MET B O 1
ATOM 2404 N N . LEU B 1 128 ? 20.609 -23.875 -14.531 1 76 128 LEU B N 1
ATOM 2405 C CA . LEU B 1 128 ? 21.922 -23.484 -14.016 1 76 128 LEU B CA 1
ATOM 2406 C C . LEU B 1 128 ? 22.719 -24.719 -13.594 1 76 128 LEU B C 1
ATOM 2408 O O . LEU B 1 128 ? 23.953 -24.734 -13.703 1 76 128 LEU B O 1
ATOM 2412 N N . HIS B 1 129 ? 22.125 -25.672 -13.031 1 69.62 129 HIS B N 1
ATOM 2413 C CA . HIS B 1 129 ? 22.812 -26.891 -12.602 1 69.62 129 HIS B CA 1
ATOM 2414 C C . HIS B 1 129 ? 23.156 -27.781 -13.797 1 69.62 129 HIS B C 1
ATOM 2416 O O . HIS B 1 129 ? 24.078 -28.594 -13.727 1 69.62 129 HIS B O 1
ATOM 2422 N N . GLU B 1 130 ? 22.453 -27.75 -14.82 1 62.44 130 GLU B N 1
ATOM 2423 C CA . GLU B 1 130 ? 22.766 -28.578 -15.977 1 62.44 130 GLU B CA 1
ATOM 2424 C C . GLU B 1 130 ? 24 -28.062 -16.719 1 62.44 130 GLU B C 1
ATOM 2426 O O . GLU B 1 130 ? 24.453 -28.672 -17.688 1 62.44 130 GLU B O 1
ATOM 2431 N N . HIS B 1 131 ? 24.484 -26.953 -16.375 1 55.34 131 HIS B N 1
ATOM 2432 C CA . HIS B 1 131 ? 25.734 -26.656 -17.078 1 55.34 131 HIS B CA 1
ATOM 2433 C C . HIS B 1 131 ? 26.797 -27.703 -16.781 1 55.34 131 HIS B C 1
ATOM 2435 O O . HIS B 1 131 ? 27.078 -28 -15.609 1 55.34 131 HIS B O 1
ATOM 2441 N N . PRO B 1 132 ? 27.172 -28.562 -17.719 1 52.91 132 PRO B N 1
ATOM 2442 C CA . PRO B 1 132 ? 28.125 -29.672 -17.688 1 52.91 132 PRO B CA 1
ATOM 2443 C C . PRO B 1 132 ? 29.406 -29.328 -16.922 1 52.91 132 PRO B C 1
ATOM 2445 O O . PRO B 1 132 ? 29.891 -28.188 -16.984 1 52.91 132 PRO B O 1
ATOM 2448 N N . PRO B 1 133 ? 29.766 -30.062 -15.852 1 49.16 133 PRO B N 1
ATOM 2449 C CA . PRO B 1 133 ? 31.078 -29.906 -15.211 1 49.16 133 PRO B CA 1
ATOM 2450 C C . PRO B 1 133 ? 32.156 -29.453 -16.188 1 49.16 133 PRO B C 1
ATOM 2452 O O . PRO B 1 133 ? 31.969 -29.531 -17.406 1 49.16 133 PRO B O 1
ATOM 2455 N N . ASP B 1 134 ? 33.469 -29.312 -15.727 1 44.44 134 ASP B N 1
ATOM 2456 C CA . ASP B 1 134 ? 34.781 -29 -16.281 1 44.44 134 ASP B CA 1
ATOM 2457 C C . ASP B 1 134 ? 35.031 -29.812 -17.547 1 44.44 134 ASP B C 1
ATOM 2459 O O . ASP B 1 134 ? 35.156 -31.031 -17.5 1 44.44 134 ASP B O 1
ATOM 2463 N N . VAL B 1 135 ? 34.562 -29.406 -18.578 1 46.66 135 VAL B N 1
ATOM 2464 C CA . VAL B 1 135 ? 35.188 -29.781 -19.859 1 46.66 135 VAL B CA 1
ATOM 2465 C C . VAL B 1 135 ? 36.688 -29.844 -19.719 1 46.66 135 VAL B C 1
ATOM 2467 O O . VAL B 1 135 ? 37.406 -30.031 -20.703 1 46.66 135 VAL B O 1
ATOM 2470 N N . SER B 1 136 ? 37.188 -29.297 -18.578 1 46.12 136 SER B N 1
ATOM 2471 C CA . SER B 1 136 ? 38.625 -29.344 -18.406 1 46.12 136 SER B CA 1
ATOM 2472 C C . SER B 1 136 ? 39.125 -30.781 -18.406 1 46.12 136 SER B C 1
ATOM 2474 O O . SER B 1 136 ? 40.344 -31.016 -18.219 1 46.12 136 SER B O 1
ATOM 2476 N N . ALA B 1 137 ? 38.156 -31.672 -18.016 1 44.28 137 ALA B N 1
ATOM 2477 C CA . ALA B 1 137 ? 38.719 -33 -17.875 1 44.28 137 ALA B CA 1
ATOM 2478 C C . ALA B 1 137 ? 39.156 -33.531 -19.234 1 44.28 137 ALA B C 1
ATOM 2480 O O . ALA B 1 137 ? 39.719 -34.656 -19.328 1 44.28 137 ALA B O 1
ATOM 2481 N N . LEU B 1 138 ? 38.406 -32.938 -20.25 1 43.41 138 LEU B N 1
ATOM 2482 C CA . LEU B 1 138 ? 38.75 -33.594 -21.516 1 43.41 138 LEU B CA 1
ATOM 2483 C C . LEU B 1 138 ? 40.188 -33.219 -21.938 1 43.41 138 LEU B C 1
ATOM 2485 O O . LEU B 1 138 ? 40.688 -33.781 -22.906 1 43.41 138 LEU B O 1
ATOM 2489 N N . VAL B 1 139 ? 40.625 -31.969 -21.406 1 44 139 VAL B N 1
ATOM 2490 C CA . VAL B 1 139 ? 41.875 -31.609 -22.031 1 44 139 VAL B CA 1
ATOM 2491 C C . VAL B 1 139 ? 43 -32.531 -21.5 1 44 139 VAL B C 1
ATOM 2493 O O . VAL B 1 139 ? 44.188 -32.344 -21.812 1 44 139 VAL B O 1
ATOM 2496 N N . ALA B 1 140 ? 42.688 -33.125 -20.266 1 38.91 140 ALA B N 1
ATOM 2497 C CA . ALA B 1 140 ? 43.938 -33.594 -19.656 1 38.91 140 ALA B CA 1
ATOM 2498 C C . ALA B 1 140 ? 44.625 -34.625 -20.562 1 38.91 140 ALA B C 1
ATOM 2500 O O . ALA B 1 140 ? 45.875 -34.625 -20.641 1 38.91 140 ALA B O 1
ATOM 2501 N N . ARG B 1 141 ? 43.906 -35.688 -20.703 1 36.19 141 ARG B N 1
ATOM 2502 C CA . ARG B 1 141 ? 44.719 -36.906 -20.734 1 36.19 141 ARG B CA 1
ATOM 2503 C C . ARG B 1 141 ? 45.438 -37.062 -22.078 1 36.19 141 ARG B C 1
ATOM 2505 O O . ARG B 1 141 ? 45.312 -38.094 -22.75 1 36.19 141 ARG B O 1
ATOM 2512 N N . LYS B 1 142 ? 45.406 -35.938 -22.875 1 38.34 142 LYS B N 1
ATOM 2513 C CA . LYS B 1 142 ? 46.094 -36.344 -24.109 1 38.34 142 LYS B CA 1
ATOM 2514 C C . LYS B 1 142 ? 47.562 -36.719 -23.828 1 38.34 142 LYS B C 1
ATOM 2516 O O . LYS B 1 142 ? 48.438 -35.844 -23.766 1 38.34 142 LYS B O 1
ATOM 2521 N N . THR B 1 143 ? 47.844 -37.312 -22.609 1 32.69 143 THR B N 1
ATOM 2522 C CA . THR B 1 143 ? 49.219 -37.688 -22.422 1 32.69 143 THR B CA 1
ATOM 2523 C C . THR B 1 143 ? 49.781 -38.312 -23.703 1 32.69 143 THR B C 1
ATOM 2525 O O . THR B 1 143 ? 49.031 -38.875 -24.5 1 32.69 143 THR B O 1
ATOM 2528 N N . THR B 1 144 ? 51.031 -37.844 -24 1 34.06 144 THR B N 1
ATOM 2529 C CA . THR B 1 144 ? 52.031 -38.094 -25.047 1 34.06 144 THR B CA 1
ATOM 2530 C C . THR B 1 144 ? 52.188 -39.594 -25.281 1 34.06 144 THR B C 1
ATOM 2532 O O . THR B 1 144 ? 52.688 -40.312 -24.438 1 34.06 144 THR B O 1
ATOM 2535 N N . ARG B 1 145 ? 51.094 -40.312 -25.766 1 31.62 145 ARG B N 1
ATOM 2536 C CA . ARG B 1 145 ? 51.281 -41.688 -26.156 1 31.62 145 ARG B CA 1
ATOM 2537 C C . ARG B 1 145 ? 52.562 -41.875 -26.969 1 31.62 145 ARG B C 1
ATOM 2539 O O . ARG B 1 145 ? 52.688 -41.312 -28.047 1 31.62 145 ARG B O 1
ATOM 2546 N N . GLN B 1 146 ? 53.656 -41.781 -26.188 1 34.34 146 GLN B N 1
ATOM 2547 C CA . GLN B 1 146 ? 54.906 -42.219 -26.797 1 34.34 146 GLN B CA 1
ATOM 2548 C C . GLN B 1 146 ? 54.688 -43.406 -27.703 1 34.34 146 GLN B C 1
ATOM 2550 O O . GLN B 1 146 ? 53.969 -44.344 -27.344 1 34.34 146 GLN B O 1
ATOM 2555 N N . GLY B 1 147 ? 54.719 -43.156 -29.047 1 32.66 147 GLY B N 1
ATOM 2556 C CA . GLY B 1 147 ? 54.625 -44.031 -30.203 1 32.66 147 GLY B CA 1
ATOM 2557 C C . GLY B 1 147 ? 55.406 -45.312 -30.031 1 32.66 147 GLY B C 1
ATOM 2558 O O . GLY B 1 147 ? 56.594 -45.312 -29.734 1 32.66 147 GLY B O 1
ATOM 2559 N N . PRO B 1 148 ? 54.812 -46.344 -29.328 1 35.09 148 PRO B N 1
ATOM 2560 C CA . PRO B 1 148 ? 55.688 -47.5 -29.25 1 35.09 148 PRO B CA 1
ATOM 2561 C C . PRO B 1 148 ? 56.406 -47.781 -30.562 1 35.09 148 PRO B C 1
ATOM 2563 O O . PRO B 1 148 ? 55.938 -47.375 -31.625 1 35.09 148 PRO B O 1
ATOM 2566 N N . PRO B 1 149 ? 57.656 -48.094 -30.469 1 37.41 149 PRO B N 1
ATOM 2567 C CA . PRO B 1 149 ? 58.625 -48.375 -31.547 1 37.41 149 PRO B CA 1
ATOM 2568 C C . PRO B 1 149 ? 58.062 -49.344 -32.594 1 37.41 149 PRO B C 1
ATOM 2570 O O . PRO B 1 149 ? 57.125 -50.094 -32.312 1 37.41 149 PRO B O 1
ATOM 2573 N N . PRO B 1 150 ? 58.438 -49.219 -33.844 1 32.72 150 PRO B N 1
ATOM 2574 C CA . PRO B 1 150 ? 58.031 -49.938 -35.062 1 32.72 150 PRO B CA 1
ATOM 2575 C C . PRO B 1 150 ? 58.219 -51.438 -34.938 1 32.72 150 PRO B C 1
ATOM 2577 O O . PRO B 1 150 ? 58.062 -52.156 -35.938 1 32.72 150 PRO B O 1
ATOM 2580 N N . LEU B 1 151 ? 58.219 -52.094 -33.781 1 24.56 151 LEU B N 1
ATOM 2581 C CA . LEU B 1 151 ? 58.938 -53.344 -33.938 1 24.56 151 LEU B CA 1
ATOM 2582 C C . LEU B 1 151 ? 58.438 -54.094 -35.156 1 24.56 151 LEU B C 1
ATOM 2584 O O . LEU B 1 151 ? 57.312 -53.875 -35.625 1 24.56 151 LEU B O 1
ATOM 2588 N N . SER B 1 152 ? 59.219 -55.156 -35.5 1 25.09 152 SER B N 1
ATOM 2589 C CA . SER B 1 152 ? 59.719 -56.125 -36.469 1 25.09 152 SER B CA 1
ATOM 2590 C C . SER B 1 152 ? 58.656 -57.125 -36.875 1 25.09 152 SER B C 1
ATOM 2592 O O . SER B 1 152 ? 58.219 -57.156 -38.031 1 25.09 152 SER B O 1
ATOM 2594 N N . SER B 1 153 ? 58.844 -58.406 -36.469 1 24.2 153 SER B N 1
ATOM 2595 C CA . SER B 1 153 ? 59.156 -59.594 -37.281 1 24.2 153 SER B CA 1
ATOM 2596 C C . SER B 1 153 ? 57.875 -60.406 -37.531 1 24.2 153 SER B C 1
ATOM 2598 O O . SER B 1 153 ? 57.594 -60.781 -38.688 1 24.2 153 SER B O 1
ATOM 2600 N N . LYS B 1 154 ? 57.5 -61.25 -36.594 1 23.33 154 LYS B N 1
ATOM 2601 C CA . LYS B 1 154 ? 57.656 -62.625 -37 1 23.33 154 LYS B CA 1
ATOM 2602 C C . LYS B 1 154 ? 56.469 -63.125 -37.812 1 23.33 154 LYS B C 1
ATOM 2604 O O . LYS B 1 154 ? 56.625 -63.406 -39 1 23.33 154 LYS B O 1
ATOM 2609 N N . ASN B 1 155 ? 55.906 -64.188 -37.312 1 22.48 155 ASN B N 1
ATOM 2610 C CA . ASN B 1 155 ? 55.906 -65.562 -37.719 1 22.48 155 ASN B CA 1
ATOM 2611 C C . ASN B 1 155 ? 54.625 -66 -38.406 1 22.48 155 ASN B C 1
ATOM 2613 O O . ASN B 1 155 ? 54.625 -66.5 -39.5 1 22.48 155 ASN B O 1
ATOM 2617 N N . GLY B 1 156 ? 53.656 -66.562 -37.656 1 21.52 156 GLY B N 1
ATOM 2618 C CA . GLY B 1 156 ? 53.312 -67.938 -37.875 1 21.52 156 GLY B CA 1
ATOM 2619 C C . GLY B 1 156 ? 52.25 -68.125 -38.938 1 21.52 156 GLY B C 1
ATOM 2620 O O . GLY B 1 156 ? 51.594 -67.188 -39.344 1 21.52 156 GLY B O 1
ATOM 2621 N N . ARG B 1 157 ? 51.625 -69.438 -39.031 1 23.97 157 ARG B N 1
ATOM 2622 C CA . ARG B 1 157 ? 51.312 -70.625 -39.781 1 23.97 157 ARG B CA 1
ATOM 2623 C C . ARG B 1 157 ? 49.875 -70.562 -40.344 1 23.97 157 ARG B C 1
ATOM 2625 O O . ARG B 1 157 ? 49.656 -70.75 -41.531 1 23.97 157 ARG B O 1
ATOM 2632 N N . ASP B 1 158 ? 49 -71.375 -39.625 1 23.97 158 ASP B N 1
ATOM 2633 C CA . ASP B 1 158 ? 48.469 -72.688 -40.156 1 23.97 158 ASP B CA 1
ATOM 2634 C C . ASP B 1 158 ? 47.188 -72.438 -40.969 1 23.97 158 ASP B C 1
ATOM 2636 O O . ASP B 1 158 ? 46.562 -71.375 -40.812 1 23.97 158 ASP B O 1
ATOM 2640 N N . LYS B 1 159 ? 46.438 -73.625 -41.219 1 25.27 159 LYS B N 1
ATOM 2641 C CA . LYS B 1 159 ? 45.844 -74.562 -42.156 1 25.27 159 LYS B CA 1
ATOM 2642 C C . LYS B 1 159 ? 44.312 -74.375 -42.219 1 25.27 159 LYS B C 1
ATOM 2644 O O . LYS B 1 159 ? 43.562 -75.125 -41.625 1 25.27 159 LYS B O 1
ATOM 2649 N N . PHE B 1 160 ? 43.719 -73.312 -41.969 1 24.2 160 PHE B N 1
ATOM 2650 C CA . PHE B 1 160 ? 42.312 -73.625 -41.938 1 24.2 160 PHE B CA 1
ATOM 2651 C C . PHE B 1 160 ? 41.875 -74.312 -43.219 1 24.2 160 PHE B C 1
ATOM 2653 O O . PHE B 1 160 ? 42.156 -73.812 -44.312 1 24.2 160 PHE B O 1
ATOM 2660 N N . CYS B 1 161 ? 41.406 -75.625 -43.156 1 24.3 161 CYS B N 1
ATOM 2661 C CA . CYS B 1 161 ? 40.844 -76.75 -43.875 1 24.3 161 CYS B CA 1
ATOM 2662 C C . CYS B 1 161 ? 39.625 -76.312 -44.688 1 24.3 161 CYS B C 1
ATOM 2664 O O . CYS B 1 161 ? 38.875 -75.438 -44.281 1 24.3 161 CYS B O 1
ATOM 2666 N N . CYS B 1 162 ? 39.438 -77.125 -45.938 1 27.67 162 CYS B N 1
ATOM 2667 C CA . CYS B 1 162 ? 38.875 -77.188 -47.312 1 27.67 162 CYS B CA 1
ATOM 2668 C C . CYS B 1 162 ? 37.375 -77.375 -47.281 1 27.67 162 CYS B C 1
ATOM 2670 O O . CYS B 1 162 ? 36.656 -76.75 -48.031 1 27.67 162 CYS B O 1
ATOM 2672 N N . GLU B 1 163 ? 36.906 -78.875 -46.969 1 22.83 163 GLU B N 1
ATOM 2673 C CA . GLU B 1 163 ? 36.281 -79.875 -47.812 1 22.83 163 GLU B CA 1
ATOM 2674 C C . GLU B 1 163 ? 34.781 -79.625 -47.938 1 22.83 163 GLU B C 1
ATOM 2676 O O . GLU B 1 163 ? 34.188 -79.812 -49 1 22.83 163 GLU B O 1
ATOM 2681 N N . HIS B 1 164 ? 33.938 -80.312 -46.938 1 24.73 164 HIS B N 1
ATOM 2682 C CA . HIS B 1 164 ? 32.812 -81.188 -47.062 1 24.73 164 HIS B CA 1
ATOM 2683 C C . HIS B 1 164 ? 31.688 -80.562 -47.875 1 24.73 164 HIS B C 1
ATOM 2685 O O . HIS B 1 164 ? 31.172 -81.125 -48.812 1 24.73 164 HIS B O 1
ATOM 2691 N N . CYS B 1 165 ? 30.359 -81.188 -47.406 1 25.48 165 CYS B N 1
ATOM 2692 C CA . CYS B 1 165 ? 29.453 -82.312 -47.688 1 25.48 165 CYS B CA 1
ATOM 2693 C C . CYS B 1 165 ? 28.266 -81.812 -48.531 1 25.48 165 CYS B C 1
ATOM 2695 O O . CYS B 1 165 ? 27.891 -80.625 -48.5 1 25.48 165 CYS B O 1
ATOM 2697 N N . ASN B 1 166 ? 26.812 -82.438 -48.594 1 26.41 166 ASN B N 1
ATOM 2698 C CA . ASN B 1 166 ? 25.953 -82.562 -49.781 1 26.41 166 ASN B CA 1
ATOM 2699 C C . ASN B 1 166 ? 25.484 -81.25 -50.281 1 26.41 166 ASN B C 1
ATOM 2701 O O . ASN B 1 166 ? 25.172 -80.375 -49.469 1 26.41 166 ASN B O 1
#